Protein AF-F5LNA0-F1 (afdb_monomer)

Structure (mmCIF, N/CA/C/O backbone):
data_AF-F5LNA0-F1
#
_entry.id   AF-F5LNA0-F1
#
loop_
_atom_site.group_PDB
_atom_site.id
_atom_site.type_symbol
_atom_site.label_atom_id
_atom_site.label_alt_id
_atom_site.label_comp_id
_atom_site.label_asym_id
_atom_site.label_entity_id
_atom_site.label_seq_id
_atom_site.pdbx_PDB_ins_code
_atom_site.Cartn_x
_atom_site.Cartn_y
_atom_site.Cartn_z
_atom_site.occupancy
_atom_site.B_iso_or_equiv
_atom_site.auth_seq_id
_atom_site.auth_comp_id
_atom_site.auth_asym_id
_atom_site.auth_atom_id
_atom_site.pdbx_PDB_model_num
ATOM 1 N N . MET A 1 1 ? 8.447 -3.405 10.646 1.00 80.75 1 MET A N 1
ATOM 2 C CA . MET A 1 1 ? 7.220 -3.995 11.205 1.00 80.75 1 MET A CA 1
ATOM 3 C C . MET A 1 1 ? 6.079 -3.021 11.003 1.00 80.75 1 MET A C 1
ATOM 5 O O . MET A 1 1 ? 6.184 -1.848 11.355 1.00 80.75 1 MET A O 1
ATOM 9 N N . VAL A 1 2 ? 5.024 -3.524 10.380 1.00 90.44 2 VAL A N 1
ATOM 10 C CA . VAL A 1 2 ? 3.752 -2.833 10.214 1.00 90.44 2 VAL A CA 1
AT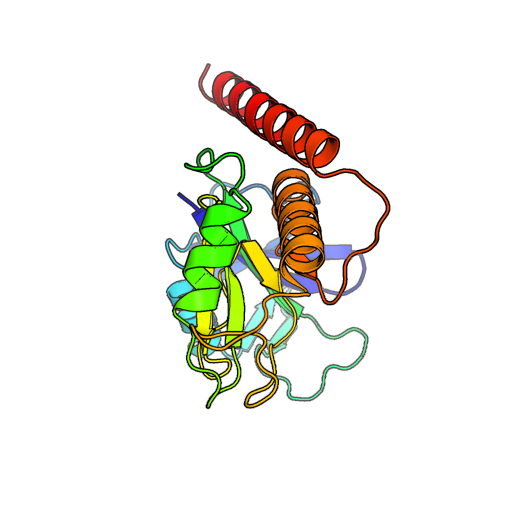OM 11 C C . VAL A 1 2 ? 2.711 -3.603 11.002 1.00 90.44 2 VAL A C 1
ATOM 13 O O . VAL A 1 2 ? 2.770 -4.829 11.086 1.00 90.44 2 VAL A O 1
ATOM 16 N N . VAL A 1 3 ? 1.799 -2.869 11.618 1.00 94.06 3 VAL A N 1
ATOM 17 C CA . VAL A 1 3 ? 0.628 -3.419 12.291 1.00 94.06 3 VAL A CA 1
ATOM 18 C C . VAL A 1 3 ? -0.619 -2.759 11.727 1.00 94.06 3 VAL A C 1
ATOM 20 O O . VAL A 1 3 ? -0.531 -1.730 11.064 1.00 94.06 3 VAL A O 1
ATOM 23 N N . PHE A 1 4 ? -1.782 -3.333 11.989 1.00 94.75 4 PHE A N 1
ATOM 24 C CA . PHE A 1 4 ? -3.029 -2.904 11.377 1.00 94.75 4 PHE A CA 1
ATOM 25 C C . PHE A 1 4 ? -4.087 -2.615 12.435 1.00 94.75 4 PHE A C 1
ATOM 27 O O . PHE A 1 4 ? -4.153 -3.297 13.456 1.00 94.75 4 PHE A O 1
ATOM 34 N N . THR A 1 5 ? -4.931 -1.623 12.180 1.00 95.06 5 THR A N 1
ATOM 35 C CA . THR A 1 5 ? -6.169 -1.363 12.923 1.00 95.06 5 THR A CA 1
ATOM 36 C C . THR A 1 5 ? -7.355 -1.469 11.975 1.00 95.06 5 THR A C 1
ATOM 38 O O . THR A 1 5 ? -7.191 -1.461 10.754 1.00 95.06 5 THR A O 1
ATOM 41 N N . ILE A 1 6 ? -8.560 -1.566 12.529 1.00 94.19 6 ILE A N 1
ATOM 42 C CA . ILE A 1 6 ? -9.801 -1.526 11.753 1.00 94.19 6 ILE A CA 1
ATOM 43 C C . ILE A 1 6 ? -10.528 -0.241 12.116 1.00 94.19 6 ILE A C 1
ATOM 45 O O . ILE A 1 6 ? -10.913 -0.039 13.270 1.00 94.19 6 ILE A O 1
ATOM 49 N N . ASP A 1 7 ? -10.710 0.608 11.116 1.00 92.00 7 ASP A N 1
ATOM 50 C CA . ASP A 1 7 ? -11.373 1.893 11.228 1.00 92.00 7 ASP A CA 1
ATOM 51 C C . ASP A 1 7 ? -12.727 1.834 10.498 1.00 92.00 7 ASP A C 1
ATOM 53 O O . ASP A 1 7 ? -12.868 1.192 9.458 1.00 92.00 7 ASP A O 1
ATOM 57 N N . ILE A 1 8 ? -13.727 2.538 11.023 1.00 89.69 8 ILE A N 1
ATOM 58 C CA . ILE A 1 8 ? -15.004 2.812 10.368 1.00 89.69 8 ILE A CA 1
ATOM 59 C C . ILE A 1 8 ? -15.099 4.313 10.161 1.00 89.69 8 ILE A C 1
ATOM 61 O O . ILE A 1 8 ? -15.144 5.092 11.118 1.00 89.69 8 ILE A O 1
ATOM 65 N N . ARG A 1 9 ? -15.166 4.730 8.899 1.00 81.44 9 ARG A N 1
ATOM 66 C CA . ARG A 1 9 ? -15.365 6.131 8.541 1.00 81.44 9 ARG A CA 1
ATOM 67 C C . ARG A 1 9 ? -16.842 6.386 8.273 1.00 81.44 9 ARG A C 1
ATOM 69 O O . ARG A 1 9 ? -17.368 5.932 7.258 1.00 81.44 9 ARG A O 1
ATOM 76 N N . LYS A 1 10 ? -17.499 7.144 9.157 1.00 72.06 10 LYS A N 1
ATOM 77 C CA . LYS A 1 10 ? -18.809 7.753 8.876 1.00 72.06 10 LYS A CA 1
ATOM 78 C C . LYS A 1 10 ? -18.565 9.068 8.124 1.00 72.06 10 LYS A C 1
ATOM 80 O O . LYS A 1 10 ? -17.639 9.818 8.442 1.00 72.06 10 LYS A O 1
ATOM 85 N N . VAL A 1 11 ? -19.333 9.325 7.070 1.00 61.88 11 VAL A N 1
ATOM 86 C CA . VAL A 1 11 ? -19.060 10.425 6.137 1.00 61.88 11 VAL A CA 1
ATOM 87 C C . VAL A 1 11 ? -19.067 11.799 6.848 1.00 61.88 11 VAL A C 1
ATOM 89 O O . VAL A 1 11 ? -20.010 12.156 7.544 1.00 61.88 11 VAL A O 1
ATOM 92 N N . TYR A 1 12 ? -17.972 12.546 6.642 1.00 54.72 12 TYR A N 1
ATOM 93 C CA . TYR A 1 12 ? -17.676 13.943 7.020 1.00 54.72 12 TYR A CA 1
ATOM 94 C C . TYR A 1 12 ? -17.300 14.341 8.450 1.00 54.72 12 TYR A C 1
ATOM 96 O O . TYR A 1 12 ? -16.975 15.518 8.612 1.00 54.72 12 TYR A O 1
ATOM 104 N N . VAL A 1 13 ? -17.246 13.466 9.463 1.00 59.81 13 VAL A N 1
ATOM 105 C CA . VAL A 1 13 ? -16.912 14.003 10.804 1.00 59.81 13 VAL A CA 1
ATOM 106 C C . VAL A 1 13 ? -16.107 13.090 11.730 1.00 59.81 13 VAL A C 1
ATOM 108 O O . VAL A 1 13 ? -15.190 13.592 12.374 1.00 59.81 13 VAL A O 1
ATOM 111 N N . HIS A 1 14 ? -16.352 11.774 11.753 1.00 79.19 14 HIS A N 1
ATOM 112 C CA . HIS A 1 14 ? -15.775 10.908 12.792 1.00 79.19 14 HIS A CA 1
ATOM 113 C C . HIS A 1 14 ? -15.261 9.575 12.233 1.00 79.19 14 HIS A C 1
ATOM 115 O O . HIS A 1 14 ? -15.984 8.836 11.553 1.00 79.19 14 HIS A O 1
ATOM 121 N N . THR A 1 15 ? -14.003 9.261 12.542 1.00 88.06 15 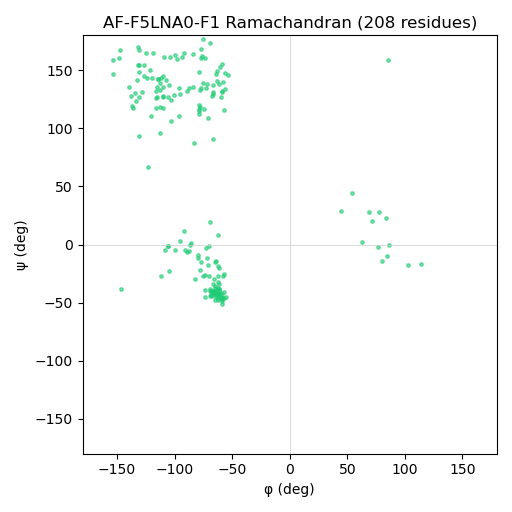THR A N 1
ATOM 122 C CA . THR A 1 15 ? -13.425 7.928 12.355 1.00 88.06 15 THR A CA 1
ATOM 123 C C . THR A 1 15 ? -13.555 7.188 13.674 1.00 88.06 15 THR A C 1
ATOM 125 O O . THR A 1 15 ? -13.163 7.717 14.708 1.00 88.06 15 THR A O 1
ATOM 128 N N . HIS A 1 16 ? -14.082 5.971 13.645 1.00 91.75 16 HIS A N 1
ATOM 129 C CA . HIS A 1 16 ? -14.125 5.106 14.816 1.00 91.75 16 HIS A CA 1
ATOM 130 C C . HIS A 1 16 ? -13.165 3.946 14.635 1.00 91.75 16 HIS A C 1
ATOM 132 O O . HIS A 1 16 ? -13.158 3.328 13.578 1.00 91.75 16 HIS A O 1
ATOM 138 N N . ARG A 1 17 ? -12.385 3.616 15.657 1.00 94.00 17 ARG A N 1
ATOM 139 C CA . ARG A 1 17 ? -11.428 2.514 15.619 1.00 94.00 17 ARG A CA 1
ATOM 140 C C . ARG A 1 17 ? -11.837 1.393 16.553 1.00 94.00 17 ARG A C 1
ATOM 142 O O . ARG A 1 17 ? -12.249 1.639 17.690 1.00 94.00 17 ARG A O 1
ATOM 149 N N . LEU A 1 18 ? -11.670 0.167 16.072 1.00 96.12 18 LEU A N 1
ATOM 150 C CA . LEU A 1 18 ? -11.867 -1.043 16.854 1.00 96.12 18 LEU A CA 1
ATOM 151 C C . LEU A 1 18 ? -10.943 -1.064 18.080 1.00 96.12 18 LEU A C 1
ATOM 153 O O . LEU A 1 18 ? -9.734 -0.858 17.974 1.00 96.12 18 LEU A O 1
ATOM 157 N N . GLN A 1 19 ? -11.519 -1.364 19.234 1.00 96.56 19 GLN A N 1
ATOM 158 C CA . GLN A 1 19 ? -10.847 -1.486 20.521 1.00 96.56 19 GLN A CA 1
ATOM 159 C C . GLN A 1 19 ? -10.672 -2.960 20.912 1.00 96.56 19 GLN A C 1
ATOM 161 O O . GLN A 1 19 ? -11.366 -3.846 20.410 1.00 96.56 19 GLN A O 1
ATOM 166 N N . LYS A 1 20 ? -9.762 -3.241 21.853 1.00 96.56 20 LYS A N 1
ATOM 167 C CA . LYS A 1 20 ? -9.464 -4.599 22.360 1.00 96.56 20 LYS A CA 1
ATOM 168 C C . LYS A 1 20 ? -10.685 -5.327 22.942 1.00 96.56 20 LYS A C 1
ATOM 170 O O . LYS A 1 20 ? -10.696 -6.553 22.968 1.00 96.56 20 LYS A O 1
ATOM 175 N N . ASP A 1 21 ? -11.686 -4.589 23.418 1.00 94.81 21 ASP A N 1
ATOM 176 C CA . ASP A 1 21 ? -12.941 -5.128 23.959 1.00 94.81 21 ASP A CA 1
ATOM 177 C C . ASP A 1 21 ? -14.011 -5.407 22.883 1.00 94.81 21 ASP A C 1
ATOM 179 O O . ASP A 1 21 ? -15.106 -5.861 23.209 1.00 94.81 21 ASP A O 1
ATOM 183 N N . GLY A 1 22 ? -13.699 -5.163 21.605 1.00 93.19 22 GLY A N 1
ATOM 184 C CA . GLY A 1 22 ? -14.611 -5.350 20.477 1.00 93.19 22 GLY A CA 1
ATOM 185 C C . GLY A 1 22 ? -15.522 -4.154 20.191 1.00 93.19 22 GLY A C 1
ATOM 186 O O . GLY A 1 22 ? -16.309 -4.214 19.247 1.00 93.19 22 GLY A O 1
ATOM 187 N N . THR A 1 23 ? -15.430 -3.072 20.970 1.00 93.62 23 THR A N 1
ATOM 188 C CA . THR A 1 23 ? -16.177 -1.830 20.721 1.00 93.62 23 THR A CA 1
ATOM 189 C C . THR A 1 23 ? -15.463 -0.930 19.715 1.00 93.62 23 THR A C 1
ATOM 191 O O . THR A 1 23 ? -14.279 -1.101 19.431 1.00 93.62 23 THR A O 1
ATOM 194 N N . PHE A 1 24 ? -16.181 0.050 19.171 1.00 93.31 24 PHE A N 1
ATOM 195 C CA . PHE A 1 24 ? -15.617 1.094 18.319 1.00 93.31 24 PHE A CA 1
ATOM 196 C C . PHE A 1 24 ? -15.643 2.424 19.062 1.00 93.31 24 PHE A C 1
ATOM 198 O O . PHE A 1 24 ? -16.691 2.828 19.564 1.00 93.31 24 PHE A O 1
ATOM 205 N N . LYS A 1 25 ? -14.498 3.108 19.123 1.00 92.25 25 LYS A N 1
ATOM 206 C CA . LYS A 1 25 ? -14.376 4.433 19.744 1.00 92.25 25 LYS A CA 1
ATOM 207 C C . LYS A 1 25 ? -13.912 5.456 18.734 1.00 92.25 25 LYS A C 1
ATOM 209 O O . LYS A 1 25 ? -13.089 5.144 17.877 1.00 92.25 25 LYS A O 1
ATOM 214 N N . GLU A 1 26 ? -14.434 6.668 18.848 1.00 90.88 26 GLU A N 1
ATOM 215 C CA . GLU A 1 26 ? -13.991 7.782 18.024 1.00 90.88 26 GLU A CA 1
ATOM 216 C C . GLU A 1 26 ? -12.490 8.038 18.232 1.00 90.88 26 GLU A C 1
ATOM 218 O O . GLU A 1 26 ? -12.008 8.124 19.364 1.00 90.88 26 GLU A O 1
ATOM 223 N N . VAL A 1 27 ? -11.756 8.165 17.129 1.00 88.56 27 VAL A N 1
ATOM 224 C CA . VAL A 1 27 ? -10.356 8.587 17.109 1.00 88.56 27 VAL A CA 1
ATOM 225 C C . VAL A 1 27 ? -10.248 9.962 16.463 1.00 88.56 27 VAL A C 1
ATOM 227 O O . VAL A 1 27 ? -10.963 10.296 15.516 1.00 88.56 27 VAL A O 1
ATOM 230 N N . ASN A 1 28 ? -9.343 10.779 16.996 1.00 75.06 28 ASN A N 1
ATOM 231 C CA . ASN A 1 28 ? -9.072 12.107 16.459 1.00 75.06 28 ASN A CA 1
ATOM 232 C C . ASN A 1 28 ? -8.368 12.019 15.083 1.00 75.06 28 ASN A C 1
ATOM 234 O O . ASN A 1 28 ? -7.985 10.948 14.618 1.00 75.06 28 ASN A O 1
ATOM 238 N N . GLN A 1 29 ? -8.189 13.162 14.412 1.00 66.38 29 GLN A N 1
ATOM 239 C CA . GLN A 1 29 ? -7.552 13.212 13.085 1.00 66.38 29 GLN A CA 1
ATOM 240 C C . GLN A 1 29 ? -6.098 12.715 13.078 1.00 66.38 29 GLN A C 1
ATOM 242 O O . GLN A 1 29 ? -5.587 12.357 12.018 1.00 66.38 29 GLN A O 1
ATOM 247 N N . ASN A 1 30 ? -5.427 12.691 14.234 1.00 66.25 30 ASN A N 1
ATOM 248 C CA . ASN A 1 30 ? -4.115 12.078 14.359 1.00 66.25 30 ASN A CA 1
ATOM 249 C C . ASN A 1 30 ? -4.310 10.573 14.556 1.00 66.25 30 ASN A C 1
ATOM 251 O O . ASN A 1 30 ? -4.409 10.075 15.672 1.00 66.25 30 ASN A O 1
ATOM 255 N N . LEU A 1 31 ? -4.395 9.854 13.439 1.00 75.56 31 LEU A N 1
ATOM 256 C CA . LEU A 1 31 ? -4.751 8.437 13.375 1.00 75.56 31 LEU A CA 1
ATOM 257 C C . LEU A 1 31 ? -3.678 7.496 13.952 1.00 75.56 31 LEU A C 1
ATOM 259 O O . LEU A 1 31 ? -3.713 6.309 13.640 1.00 75.56 31 LEU A O 1
ATOM 263 N N . SER A 1 32 ? -2.754 7.979 14.787 1.00 84.38 32 SER A N 1
ATOM 264 C CA . SER A 1 32 ? -1.779 7.145 15.489 1.00 84.38 32 SER A CA 1
ATOM 265 C C . SER A 1 32 ? -2.461 6.106 16.381 1.00 84.38 32 SER A C 1
ATOM 267 O O . SER A 1 32 ? -3.613 6.266 16.791 1.00 84.38 32 SER A O 1
ATOM 269 N N . ILE A 1 33 ? -1.755 5.010 16.660 1.00 89.81 33 ILE A N 1
ATOM 270 C CA . ILE A 1 33 ? -2.242 3.961 17.562 1.00 89.81 33 ILE A CA 1
ATOM 271 C C . ILE A 1 33 ? -2.330 4.521 18.984 1.00 89.81 33 ILE A C 1
ATOM 273 O O . ILE A 1 33 ? -1.371 5.116 19.479 1.00 89.81 33 ILE A O 1
ATOM 277 N N . GLN A 1 34 ? -3.467 4.300 19.637 1.00 89.62 34 GLN A N 1
ATOM 278 C CA . GLN A 1 34 ? -3.729 4.684 21.022 1.00 89.62 34 GLN A CA 1
ATOM 279 C C . GLN A 1 34 ? -3.781 3.456 21.938 1.00 89.62 34 GLN A C 1
ATOM 281 O O . GLN A 1 34 ? -3.983 2.322 21.490 1.00 89.62 34 GLN A O 1
ATOM 286 N N . ASP A 1 35 ? -3.625 3.671 23.247 1.00 89.12 35 ASP A N 1
ATOM 287 C CA . ASP A 1 35 ? -3.847 2.588 24.202 1.00 89.12 35 ASP A CA 1
ATOM 288 C C . ASP A 1 35 ? -5.330 2.187 24.225 1.00 89.12 35 ASP A C 1
ATOM 290 O O . ASP A 1 35 ? -6.224 3.024 24.335 1.00 89.12 35 ASP A O 1
ATOM 294 N N . GLY A 1 36 ? -5.581 0.885 24.100 1.00 91.94 36 GLY A N 1
ATOM 295 C CA . GLY A 1 36 ? -6.920 0.313 23.943 1.00 91.94 36 GLY A CA 1
ATOM 296 C C . GLY A 1 36 ? -7.273 -0.099 22.513 1.00 91.94 36 GLY A C 1
ATOM 297 O O . GLY A 1 36 ? -8.150 -0.952 22.359 1.00 91.94 36 GLY A O 1
ATOM 298 N N . ASP A 1 37 ? -6.546 0.385 21.500 1.00 95.25 37 ASP A N 1
ATOM 299 C CA . ASP A 1 37 ? -6.766 -0.006 20.105 1.00 95.25 37 ASP A CA 1
ATOM 300 C C . ASP A 1 37 ? -6.541 -1.512 19.906 1.00 95.25 37 ASP A C 1
ATOM 302 O O . ASP A 1 37 ? -5.586 -2.108 20.428 1.00 95.25 37 ASP A O 1
ATOM 306 N N . ALA A 1 38 ? -7.425 -2.140 19.130 1.00 97.00 38 ALA A N 1
ATOM 307 C CA . ALA A 1 38 ? -7.193 -3.480 18.616 1.00 97.00 38 ALA A CA 1
ATOM 308 C C . ALA A 1 38 ? -6.165 -3.403 17.485 1.00 97.00 38 ALA A C 1
ATOM 310 O O . ALA A 1 38 ? -6.405 -2.792 16.443 1.00 97.00 38 ALA A O 1
ATOM 311 N N . VAL A 1 39 ? -5.022 -4.048 17.709 1.00 96.69 39 VAL A N 1
ATOM 312 C CA . VAL A 1 39 ? -3.894 -4.056 16.780 1.00 96.69 39 VAL A CA 1
ATOM 313 C C . VAL A 1 39 ? -3.676 -5.472 16.263 1.00 96.69 39 VAL A C 1
ATOM 315 O O . VAL A 1 39 ? -3.516 -6.419 17.036 1.00 96.69 39 VAL A O 1
ATOM 318 N N . PHE A 1 40 ? -3.638 -5.608 14.945 1.00 96.44 40 PHE A N 1
ATOM 319 C CA . PHE A 1 40 ? -3.390 -6.854 14.238 1.00 96.44 40 PHE A CA 1
ATOM 320 C C . PHE A 1 40 ? -1.967 -6.846 13.689 1.00 96.44 40 PHE A C 1
ATOM 322 O O . PHE A 1 40 ? -1.495 -5.850 13.152 1.00 96.44 40 PHE A O 1
ATOM 329 N N . ARG A 1 41 ? -1.266 -7.971 13.816 1.00 93.25 41 ARG A N 1
ATOM 330 C CA . ARG A 1 41 ? 0.112 -8.117 13.312 1.00 93.25 41 ARG A CA 1
ATOM 331 C C . ARG A 1 41 ? 0.200 -8.376 11.805 1.00 93.25 41 ARG A C 1
ATOM 333 O O . ARG A 1 41 ? 1.300 -8.435 11.277 1.00 93.25 41 ARG A O 1
ATOM 340 N N . ASP A 1 42 ? -0.938 -8.620 11.164 1.00 90.56 42 ASP A N 1
ATOM 341 C CA . ASP A 1 42 ? -1.040 -9.064 9.780 1.00 90.56 42 ASP A CA 1
ATOM 342 C C . ASP A 1 42 ? -2.384 -8.616 9.186 1.00 90.56 42 ASP A C 1
ATOM 344 O O . ASP A 1 42 ? -3.384 -8.544 9.914 1.00 90.56 42 ASP A O 1
ATOM 348 N N . TYR A 1 43 ? -2.394 -8.305 7.889 1.00 92.06 43 TYR A N 1
ATOM 349 C CA . TYR A 1 43 ? -3.581 -7.841 7.177 1.00 92.06 43 TYR A CA 1
ATOM 350 C C . TYR A 1 43 ? -4.691 -8.899 7.166 1.00 92.06 43 TYR A C 1
ATOM 352 O O . TYR A 1 43 ? -5.847 -8.581 7.451 1.00 92.06 43 TYR A O 1
ATOM 360 N N . ASP A 1 44 ? -4.352 -10.166 6.921 1.00 92.00 44 ASP A N 1
ATOM 361 C CA . ASP A 1 44 ? -5.316 -11.263 6.827 1.00 92.00 44 ASP A CA 1
ATOM 362 C C . ASP A 1 44 ? -6.002 -11.517 8.172 1.00 92.00 44 ASP A C 1
ATOM 364 O O . ASP A 1 44 ? -7.170 -11.898 8.212 1.00 92.00 44 ASP A O 1
ATOM 368 N N . LEU A 1 45 ? -5.324 -11.252 9.295 1.00 95.00 45 LEU A N 1
ATOM 369 C CA . LEU A 1 45 ? -5.943 -11.335 10.623 1.00 95.00 45 LEU A CA 1
ATOM 370 C C . LEU A 1 45 ? -6.986 -10.233 10.843 1.00 95.00 45 LEU A C 1
ATOM 372 O O . LEU A 1 45 ? -8.045 -10.501 11.416 1.00 95.00 45 LEU A O 1
ATOM 376 N N . ALA A 1 46 ? -6.705 -9.010 10.387 1.00 94.62 46 ALA A N 1
ATOM 377 C CA . ALA A 1 46 ? -7.681 -7.924 10.425 1.00 94.62 46 ALA A CA 1
ATOM 378 C C . ALA A 1 46 ? -8.865 -8.231 9.491 1.00 94.62 46 ALA A C 1
ATOM 380 O O . ALA A 1 46 ? -10.025 -8.090 9.880 1.00 94.62 46 ALA A O 1
ATOM 381 N N . GLU A 1 47 ? -8.595 -8.745 8.289 1.00 92.00 47 GLU A N 1
ATOM 382 C CA . GLU A 1 47 ? -9.635 -9.138 7.338 1.00 92.00 47 GLU A CA 1
ATOM 383 C C . GLU A 1 47 ? -10.493 -10.297 7.861 1.00 92.00 47 GLU A C 1
ATOM 385 O O . GLU A 1 47 ? -11.720 -10.278 7.741 1.00 92.00 47 GLU A O 1
ATOM 390 N N . GLN A 1 48 ? -9.877 -11.287 8.503 1.00 93.38 48 GLN A N 1
ATOM 391 C CA . GLN A 1 48 ? -10.590 -12.386 9.140 1.00 93.38 48 GLN A CA 1
ATOM 392 C C . GLN A 1 48 ? -11.490 -11.886 10.273 1.00 93.38 48 GLN A C 1
ATOM 394 O O . GLN A 1 48 ? -12.622 -12.356 10.401 1.00 93.38 48 GLN A O 1
ATOM 399 N N . TRP A 1 49 ? -11.029 -10.920 11.076 1.00 94.81 49 TRP A N 1
ATOM 400 C CA . TRP A 1 49 ? -11.877 -10.294 12.089 1.00 94.81 49 TRP A CA 1
ATOM 401 C C . TRP A 1 49 ? -13.105 -9.648 11.444 1.00 94.81 49 TRP A C 1
ATOM 403 O O . TRP A 1 49 ? -14.221 -9.898 11.893 1.00 94.81 49 TRP A O 1
ATOM 413 N N . MET A 1 50 ? -12.921 -8.892 10.360 1.00 90.56 50 MET A N 1
ATOM 414 C CA . MET A 1 50 ? -14.022 -8.261 9.626 1.00 90.56 50 MET A CA 1
ATOM 415 C C . MET A 1 50 ? -15.031 -9.295 9.095 1.00 90.56 50 MET A C 1
ATOM 417 O O . MET A 1 50 ? -16.235 -9.138 9.288 1.00 90.56 50 MET A O 1
ATOM 421 N N . LYS A 1 51 ? -14.557 -10.389 8.484 1.00 89.62 51 LYS A N 1
ATOM 422 C CA . LYS A 1 51 ? -15.406 -11.484 7.970 1.00 89.62 51 LYS A CA 1
ATOM 423 C C . LYS A 1 51 ? -16.192 -12.192 9.078 1.00 89.62 51 LYS A C 1
ATOM 425 O O . LYS A 1 51 ? -17.353 -12.543 8.896 1.00 89.62 51 LYS A O 1
ATOM 430 N N . ASN A 1 52 ? -15.577 -12.372 10.245 1.00 92.81 52 ASN A N 1
ATOM 431 C CA . ASN A 1 52 ? -16.221 -13.000 11.400 1.00 92.81 52 ASN A CA 1
ATOM 432 C C . ASN A 1 52 ? -17.196 -12.064 12.135 1.00 92.81 52 ASN A C 1
ATOM 434 O O . ASN A 1 52 ? -18.005 -12.537 12.932 1.00 92.81 52 ASN A O 1
ATOM 438 N N . ASN A 1 53 ? -17.135 -10.757 11.868 1.00 91.88 53 ASN A N 1
ATOM 439 C CA . ASN A 1 53 ? -17.990 -9.735 12.468 1.00 91.88 53 ASN A CA 1
ATOM 440 C C . ASN A 1 53 ? -18.734 -8.956 11.368 1.00 91.88 53 ASN A C 1
ATOM 442 O O . ASN A 1 53 ? -18.508 -7.758 11.191 1.00 91.88 53 ASN A O 1
ATOM 446 N N . PRO A 1 54 ? -19.652 -9.610 10.626 1.00 88.06 54 PRO A N 1
ATOM 447 C CA . PRO A 1 54 ? -20.358 -8.984 9.503 1.00 88.06 54 PRO A CA 1
ATOM 448 C C . PRO A 1 54 ? -21.266 -7.822 9.935 1.00 88.06 54 PRO A C 1
ATOM 450 O O . PRO A 1 54 ? -21.708 -7.027 9.105 1.00 88.06 54 PRO A O 1
ATOM 453 N N . VAL A 1 55 ? -21.554 -7.729 11.237 1.00 89.25 55 VAL A N 1
ATOM 454 C CA . VAL A 1 55 ? -22.353 -6.682 11.865 1.00 89.25 55 VAL A CA 1
ATOM 455 C C . VAL A 1 55 ? -21.647 -6.204 13.127 1.00 89.25 55 VAL A C 1
ATOM 457 O O . VAL A 1 55 ? -21.314 -7.013 13.991 1.00 89.25 55 VAL A O 1
ATOM 460 N N . VAL A 1 56 ? -21.509 -4.889 13.269 1.00 90.62 56 VAL A N 1
ATOM 461 C CA . VAL A 1 56 ? -20.980 -4.229 14.471 1.00 90.62 56 VAL A CA 1
ATOM 462 C C . VAL A 1 56 ? -21.910 -3.096 14.904 1.00 90.62 56 VAL A C 1
ATOM 464 O O . VAL A 1 56 ? -22.801 -2.696 14.151 1.00 90.62 56 VAL A O 1
ATOM 467 N N . TYR A 1 57 ? -21.710 -2.577 16.114 1.00 89.25 57 TYR A N 1
ATOM 468 C CA . TYR A 1 57 ? -22.439 -1.416 16.624 1.00 89.25 57 TYR A CA 1
ATOM 469 C C . TYR A 1 57 ? -21.469 -0.262 16.870 1.00 89.25 57 TYR A C 1
ATOM 471 O O . TYR A 1 57 ? -20.421 -0.458 17.486 1.00 89.25 57 TYR A O 1
ATOM 479 N N . VAL A 1 58 ? -21.820 0.929 16.388 1.00 88.44 58 VAL A N 1
ATOM 480 C CA . VAL A 1 58 ? -21.053 2.170 16.575 1.00 88.44 58 VAL A CA 1
ATOM 481 C C . VAL A 1 58 ? -22.033 3.278 16.931 1.00 88.44 58 VAL A C 1
ATOM 483 O O . VAL A 1 58 ? -22.895 3.599 16.115 1.00 88.44 58 VAL A O 1
ATOM 486 N N . ASP A 1 59 ? -21.907 3.857 18.124 1.00 86.06 59 ASP A N 1
ATOM 487 C CA . ASP A 1 59 ? -22.850 4.852 18.669 1.00 86.06 59 ASP A CA 1
ATOM 488 C C . ASP A 1 59 ? -24.304 4.351 18.673 1.00 86.06 59 ASP A C 1
ATOM 490 O O . ASP A 1 59 ? -25.216 5.037 18.222 1.00 86.06 59 ASP A O 1
ATOM 494 N N . ASP A 1 60 ? -24.505 3.101 19.102 1.00 85.56 60 ASP A N 1
ATOM 495 C CA . ASP A 1 60 ? -25.794 2.389 19.071 1.00 85.56 60 ASP A CA 1
ATOM 496 C C . ASP A 1 60 ? -26.384 2.156 17.662 1.00 85.56 60 ASP A C 1
ATOM 498 O O . ASP A 1 60 ? -27.440 1.533 17.514 1.00 85.56 60 ASP A O 1
ATOM 502 N N . GLU A 1 61 ? -25.685 2.562 16.598 1.00 86.50 61 GLU A N 1
ATOM 503 C CA . GLU A 1 61 ? -26.071 2.289 15.217 1.00 86.50 61 GLU A CA 1
ATOM 504 C C . GLU A 1 61 ? -25.489 0.961 14.737 1.00 86.50 61 GLU A C 1
ATOM 506 O O . GLU A 1 61 ? -24.294 0.685 14.862 1.00 86.50 61 GLU A O 1
ATOM 511 N N . LYS A 1 62 ? -26.342 0.137 14.129 1.00 88.44 62 LYS A N 1
ATOM 512 C CA . LYS A 1 62 ? -25.953 -1.141 13.533 1.00 88.44 62 LYS A CA 1
ATOM 513 C C . LYS A 1 62 ? -25.307 -0.911 12.164 1.00 88.44 62 LYS A C 1
ATOM 515 O O . LYS A 1 62 ? -25.969 -0.417 11.251 1.00 88.44 62 LYS A O 1
ATOM 520 N N . ILE A 1 63 ? -24.055 -1.329 11.999 1.00 87.00 63 ILE A N 1
ATOM 521 C CA . ILE A 1 63 ? -23.282 -1.191 10.758 1.00 87.00 63 ILE A CA 1
ATOM 522 C C . ILE A 1 63 ? -22.975 -2.575 10.182 1.00 87.00 63 ILE A C 1
ATOM 524 O O . ILE A 1 63 ? -22.574 -3.482 10.909 1.00 87.00 63 ILE A O 1
ATOM 528 N N . TYR A 1 64 ? -23.155 -2.722 8.869 1.00 85.00 64 TYR A N 1
ATOM 529 C CA . TYR A 1 64 ? -22.851 -3.943 8.124 1.00 85.00 64 TYR A CA 1
ATOM 530 C C . TYR A 1 64 ? -21.512 -3.793 7.402 1.00 85.00 64 TYR A C 1
ATOM 532 O O . TYR A 1 64 ? -21.306 -2.817 6.684 1.00 85.00 64 TYR A O 1
ATOM 540 N N . ASN A 1 65 ? -20.620 -4.762 7.587 1.00 76.62 65 ASN A N 1
ATOM 541 C CA . ASN A 1 65 ? -19.328 -4.822 6.901 1.00 76.62 65 ASN A CA 1
ATOM 542 C C . ASN A 1 65 ? -19.474 -5.219 5.420 1.00 76.62 65 ASN A C 1
ATOM 544 O O . ASN A 1 65 ? -18.696 -4.807 4.566 1.00 76.62 65 ASN A O 1
ATOM 548 N N . GLU A 1 66 ? -20.538 -5.948 5.096 1.00 65.94 66 GLU A N 1
ATOM 549 C CA . GLU A 1 66 ? -20.860 -6.375 3.741 1.00 65.94 66 GLU A CA 1
ATOM 550 C C . GLU A 1 66 ? -22.140 -5.666 3.301 1.00 65.94 66 GLU A C 1
ATOM 552 O O . GLU A 1 66 ? -23.249 -6.093 3.616 1.00 65.94 66 GLU A O 1
ATOM 557 N N . SER A 1 67 ? -22.014 -4.548 2.591 1.00 52.12 67 SER A N 1
ATOM 558 C CA . SER A 1 67 ? -23.131 -4.079 1.775 1.00 52.12 67 SER A CA 1
ATOM 559 C C . SER A 1 67 ? -22.674 -4.002 0.328 1.00 52.12 67 SER A C 1
ATOM 561 O O . SER A 1 67 ? -21.874 -3.151 -0.045 1.00 52.12 67 SER A O 1
ATOM 563 N N . GLU A 1 68 ? -23.218 -4.901 -0.493 1.00 44.56 68 GLU A N 1
ATOM 564 C CA . GLU A 1 68 ? -23.085 -4.942 -1.958 1.00 44.56 68 GLU A CA 1
ATOM 565 C C . GLU A 1 68 ? -23.679 -3.694 -2.652 1.00 44.56 68 GLU A C 1
ATOM 567 O O . GLU A 1 68 ? -23.762 -3.619 -3.875 1.00 44.56 68 GLU A O 1
ATOM 572 N N . SER A 1 69 ? -24.077 -2.677 -1.884 1.00 47.09 69 SER A N 1
ATOM 573 C CA . SER A 1 69 ? -24.511 -1.377 -2.371 1.00 47.09 69 SER A CA 1
ATOM 574 C C . SER A 1 69 ? -23.782 -0.271 -1.607 1.00 47.09 69 SER A C 1
ATOM 576 O O . SER A 1 69 ? -24.233 0.182 -0.551 1.00 47.09 69 SER A O 1
ATOM 578 N N . TYR A 1 70 ? -22.666 0.202 -2.160 1.00 53.56 70 TYR A N 1
ATOM 579 C CA . TYR A 1 70 ? -22.052 1.455 -1.730 1.00 53.56 70 TYR A CA 1
ATOM 580 C C . TYR A 1 70 ? -22.988 2.607 -2.102 1.00 53.56 70 TYR A C 1
ATOM 582 O O . TYR A 1 70 ? -22.937 3.145 -3.208 1.00 53.56 70 TYR A O 1
ATOM 590 N N . SER A 1 71 ? -23.889 2.975 -1.193 1.00 56.69 71 SER A N 1
ATOM 591 C CA . SER A 1 71 ? -24.569 4.259 -1.299 1.00 56.69 71 SER A CA 1
ATOM 592 C C . SER A 1 71 ? -23.594 5.358 -0.882 1.00 56.69 71 SER A C 1
ATOM 594 O O . SER A 1 71 ? -22.823 5.195 0.068 1.00 56.69 71 SER A O 1
ATOM 596 N N . TYR A 1 72 ? -23.594 6.476 -1.604 1.00 55.19 72 TYR A N 1
ATOM 597 C CA . TYR A 1 72 ? -22.829 7.653 -1.204 1.00 55.19 72 TYR A CA 1
ATOM 598 C C . TYR A 1 72 ? -23.272 8.079 0.204 1.00 55.19 72 TYR A C 1
ATOM 600 O O . TYR A 1 72 ? -24.432 8.441 0.389 1.00 55.19 72 TYR A O 1
ATOM 608 N N . GLY A 1 73 ? -22.378 8.006 1.196 1.00 63.03 73 GLY A N 1
ATOM 609 C CA . GLY A 1 73 ? -22.723 8.258 2.603 1.00 63.03 73 GLY A CA 1
ATOM 610 C C . GLY A 1 73 ? -22.612 7.044 3.530 1.00 63.03 73 GLY A C 1
ATOM 611 O O . GLY A 1 73 ? -22.550 7.235 4.743 1.00 63.03 73 GLY A O 1
ATOM 612 N N . SER A 1 74 ? -22.562 5.817 2.995 1.00 70.94 74 SER A N 1
ATOM 613 C CA . SER A 1 74 ? -22.462 4.602 3.814 1.00 70.94 74 SER A CA 1
ATOM 614 C C . SER A 1 74 ? -21.150 4.558 4.615 1.00 70.94 74 SER A C 1
ATOM 616 O O . SER A 1 74 ? -20.102 4.923 4.072 1.00 70.94 74 SER A O 1
ATOM 618 N N . PRO A 1 75 ? -21.171 4.085 5.878 1.00 76.44 75 PRO A N 1
ATOM 619 C CA . PRO A 1 75 ? -19.951 3.836 6.634 1.00 76.44 75 PRO A CA 1
ATOM 620 C C . PRO A 1 75 ? -19.028 2.873 5.884 1.00 76.44 75 PRO A C 1
ATOM 622 O O . PRO A 1 75 ? -19.478 1.840 5.390 1.00 76.44 75 PRO A O 1
ATOM 625 N N . ALA A 1 76 ? -17.742 3.210 5.808 1.00 80.31 76 ALA A N 1
ATOM 626 C CA . ALA A 1 76 ? -16.737 2.376 5.159 1.00 80.31 76 ALA A CA 1
ATOM 627 C C . ALA A 1 76 ? -15.798 1.773 6.203 1.00 80.31 76 ALA A C 1
ATOM 629 O O . ALA A 1 76 ? -15.212 2.511 6.998 1.00 80.31 76 ALA A O 1
ATOM 630 N N . PHE A 1 77 ? -15.647 0.447 6.174 1.00 87.38 77 PHE A N 1
ATOM 631 C CA . PHE A 1 77 ? -14.587 -0.240 6.903 1.00 87.38 77 PHE A CA 1
ATOM 632 C C . PHE A 1 77 ? -13.271 -0.068 6.153 1.00 87.38 77 PHE A C 1
ATOM 634 O O . PHE A 1 77 ? -13.199 -0.240 4.934 1.00 87.38 77 PHE A O 1
ATOM 641 N N . THR A 1 78 ? -12.219 0.251 6.890 1.00 87.56 78 THR A N 1
ATOM 642 C CA . THR A 1 78 ? -10.862 0.368 6.375 1.00 87.56 78 THR A CA 1
ATOM 643 C C . THR A 1 78 ? -9.931 -0.376 7.314 1.00 87.56 78 THR A C 1
ATOM 645 O O . THR A 1 78 ? -9.862 -0.066 8.501 1.00 87.56 78 THR A O 1
ATOM 648 N N . ILE A 1 79 ? -9.189 -1.342 6.778 1.00 91.25 79 ILE A N 1
ATOM 649 C CA . ILE A 1 79 ? -8.007 -1.861 7.463 1.00 91.25 79 ILE A CA 1
ATOM 650 C C . ILE A 1 79 ? -6.906 -0.837 7.227 1.00 91.25 79 ILE A C 1
ATOM 652 O O . ILE A 1 79 ? -6.545 -0.574 6.083 1.00 91.25 79 ILE A O 1
ATOM 656 N N . ARG A 1 80 ? -6.424 -0.222 8.302 1.00 90.31 80 ARG A N 1
ATOM 657 C CA . ARG A 1 80 ? -5.396 0.812 8.258 1.00 90.31 80 ARG A CA 1
ATOM 658 C C . ARG A 1 80 ? -4.083 0.245 8.750 1.00 90.31 80 ARG A C 1
ATOM 660 O O . ARG A 1 80 ? -4.011 -0.270 9.861 1.00 90.31 80 ARG A O 1
ATOM 667 N N . GLN A 1 81 ? -3.043 0.399 7.954 1.00 92.12 81 GLN A N 1
ATOM 668 C CA . GLN A 1 81 ? -1.675 0.095 8.329 1.00 92.12 81 GLN A CA 1
ATOM 669 C C . GLN A 1 81 ? -1.056 1.197 9.193 1.00 92.12 81 GLN A C 1
ATOM 671 O O . GLN A 1 81 ? -1.325 2.387 9.030 1.00 92.12 81 GLN A O 1
ATOM 676 N N . HIS A 1 82 ? -0.158 0.783 10.076 1.00 90.19 82 HIS A N 1
ATOM 677 C CA . HIS A 1 82 ? 0.632 1.638 10.945 1.00 90.19 82 HIS A CA 1
ATOM 678 C C . HIS A 1 82 ? 2.059 1.134 10.953 1.00 90.19 82 HIS A C 1
ATOM 680 O O . HIS A 1 82 ? 2.352 0.005 11.360 1.00 90.19 82 HIS A O 1
ATOM 686 N N . ARG A 1 83 ? 2.968 1.992 10.513 1.00 87.94 83 ARG A N 1
ATOM 687 C CA . ARG A 1 83 ? 4.391 1.700 10.531 1.00 87.94 83 ARG A CA 1
ATOM 688 C C . ARG A 1 83 ? 4.933 1.880 11.948 1.00 87.94 83 ARG A C 1
ATOM 690 O O . ARG A 1 83 ? 4.905 2.984 12.478 1.00 87.94 83 ARG A O 1
ATOM 697 N N . THR A 1 84 ? 5.463 0.810 12.541 1.00 85.12 84 THR A N 1
ATOM 698 C CA . THR A 1 84 ? 6.103 0.850 13.872 1.00 85.12 84 THR A CA 1
ATOM 699 C C . THR A 1 84 ? 7.627 0.754 13.795 1.00 85.12 84 THR A C 1
ATOM 701 O O . THR A 1 84 ? 8.300 0.777 14.818 1.00 85.12 84 THR A O 1
ATOM 704 N N . SER A 1 85 ? 8.192 0.619 12.593 1.00 87.50 85 SER A N 1
ATOM 705 C CA . SER A 1 85 ? 9.633 0.715 12.350 1.00 87.50 85 SER A CA 1
ATOM 706 C C . SER A 1 85 ? 9.919 1.291 10.969 1.00 87.50 85 SER A C 1
ATOM 708 O O . SER A 1 85 ? 9.085 1.209 10.069 1.00 87.50 85 SER A O 1
ATOM 710 N N . LEU A 1 86 ? 11.135 1.792 10.765 1.00 91.00 86 LEU A N 1
ATOM 711 C CA . LEU A 1 86 ? 11.600 2.201 9.438 1.00 91.00 86 LEU A CA 1
ATOM 712 C C . LEU A 1 86 ? 11.502 1.034 8.432 1.00 91.00 86 LEU A C 1
ATOM 714 O O . LEU A 1 86 ? 11.650 -0.120 8.857 1.00 91.00 86 LEU A O 1
ATOM 718 N N . PRO A 1 87 ? 11.241 1.317 7.140 1.00 93.44 87 PRO A N 1
ATOM 719 C CA . PRO A 1 87 ? 11.367 0.307 6.093 1.00 93.44 87 PRO A CA 1
ATOM 720 C C . PRO A 1 87 ? 12.824 -0.160 5.997 1.00 93.44 87 PRO A C 1
ATOM 722 O O . PRO A 1 87 ? 13.747 0.613 6.273 1.00 93.44 87 PRO A O 1
ATOM 725 N N . GLN A 1 88 ? 13.033 -1.419 5.612 1.00 93.56 88 GLN A N 1
ATOM 726 C CA . GLN A 1 88 ? 14.384 -1.949 5.406 1.00 93.56 88 GLN A CA 1
ATOM 727 C C . GLN A 1 88 ? 15.061 -1.287 4.201 1.00 93.56 88 GLN A C 1
ATOM 729 O O . GLN A 1 88 ? 16.220 -0.883 4.295 1.00 93.56 88 GLN A O 1
ATOM 734 N N . ASN A 1 89 ? 14.307 -1.101 3.116 1.00 94.88 89 ASN A N 1
ATOM 735 C CA . ASN A 1 89 ? 14.745 -0.392 1.925 1.00 94.88 89 ASN A CA 1
ATOM 736 C C . ASN A 1 89 ? 14.134 1.012 1.905 1.00 94.88 89 ASN A C 1
ATOM 738 O O . ASN A 1 89 ? 12.917 1.183 1.955 1.00 94.88 89 ASN A O 1
ATOM 742 N N . ILE A 1 90 ? 14.983 2.040 1.813 1.00 96.31 90 ILE A N 1
ATOM 743 C CA . ILE A 1 90 ? 14.522 3.435 1.689 1.00 96.31 90 ILE A CA 1
ATOM 744 C C . ILE A 1 90 ? 13.796 3.629 0.355 1.00 96.31 90 ILE A C 1
ATOM 746 O O . ILE A 1 90 ? 12.755 4.277 0.300 1.00 96.31 90 ILE A O 1
ATOM 750 N N . PHE A 1 91 ? 14.335 3.040 -0.707 1.00 96.88 91 PHE A N 1
ATOM 751 C CA . PHE A 1 91 ? 13.731 2.933 -2.026 1.00 96.88 91 PHE A CA 1
ATOM 752 C C . PHE A 1 91 ? 14.302 1.698 -2.729 1.00 96.88 91 PHE A C 1
ATOM 754 O O . PHE A 1 91 ? 15.391 1.233 -2.392 1.00 96.88 91 PHE A O 1
ATOM 761 N N . PHE A 1 92 ? 13.576 1.201 -3.723 1.00 98.06 92 PHE A N 1
ATOM 762 C CA . PHE A 1 92 ? 14.031 0.157 -4.635 1.00 98.06 92 PHE A CA 1
ATOM 763 C C . PHE A 1 92 ? 14.656 0.764 -5.899 1.00 98.06 92 PHE A C 1
ATOM 765 O O . PHE A 1 92 ? 14.465 1.933 -6.259 1.00 98.06 92 PHE A O 1
ATOM 772 N N . THR A 1 93 ? 15.424 -0.056 -6.593 1.00 98.19 93 THR A N 1
ATOM 773 C CA . THR A 1 93 ? 16.160 0.269 -7.807 1.00 98.19 93 THR A CA 1
ATOM 774 C C . THR A 1 93 ? 15.395 -0.168 -9.051 1.00 98.19 93 THR A C 1
ATOM 776 O O . THR A 1 93 ? 14.534 -1.050 -9.022 1.00 98.19 93 THR A O 1
ATOM 779 N N . LYS A 1 94 ? 15.748 0.427 -10.192 1.00 97.94 94 LYS A N 1
ATOM 780 C CA . LYS A 1 94 ? 15.208 0.003 -11.488 1.00 97.94 94 LYS A CA 1
ATOM 781 C C . LYS A 1 94 ? 15.565 -1.449 -11.821 1.00 97.94 94 LYS A C 1
ATOM 783 O O . LYS A 1 94 ? 14.769 -2.139 -12.447 1.00 97.94 94 LYS A O 1
ATOM 788 N N . GLU A 1 95 ? 16.747 -1.900 -11.405 1.00 97.69 95 GLU A N 1
ATOM 789 C CA . GLU A 1 95 ? 17.210 -3.274 -11.613 1.00 97.69 95 GLU A CA 1
ATOM 790 C C . GLU A 1 95 ? 16.358 -4.280 -10.828 1.00 97.69 95 GLU A C 1
ATOM 792 O O . GLU A 1 95 ? 15.980 -5.308 -11.378 1.00 97.69 95 GLU A O 1
ATOM 797 N N . GLU A 1 96 ? 15.962 -3.966 -9.592 1.00 98.19 96 GLU A N 1
ATOM 798 C CA . GLU A 1 96 ? 15.039 -4.814 -8.823 1.00 98.19 96 GLU A CA 1
ATOM 799 C C . GLU A 1 96 ? 13.671 -4.938 -9.506 1.00 98.19 96 GLU A C 1
ATOM 801 O O . GLU A 1 96 ? 13.151 -6.046 -9.630 1.00 98.19 96 GLU A O 1
ATOM 806 N N . VAL A 1 97 ? 13.119 -3.832 -10.023 1.00 97.94 97 VAL A N 1
ATOM 807 C CA . VAL A 1 97 ? 11.864 -3.863 -10.799 1.00 97.94 97 VAL A CA 1
ATOM 808 C C . VAL A 1 97 ? 12.027 -4.696 -12.073 1.00 97.94 97 VAL A C 1
ATOM 810 O O . VAL A 1 97 ? 11.166 -5.516 -12.382 1.00 97.94 97 VAL A O 1
ATOM 813 N N . MET A 1 98 ? 13.134 -4.517 -12.798 1.00 97.19 98 MET A N 1
ATOM 814 C CA . MET A 1 98 ? 13.448 -5.284 -14.005 1.00 97.19 98 MET A CA 1
ATOM 815 C C . MET A 1 98 ? 13.515 -6.784 -13.712 1.00 97.19 98 MET A C 1
ATOM 817 O O . MET A 1 98 ? 12.807 -7.554 -14.352 1.00 97.19 98 MET A O 1
ATOM 821 N N . ASN A 1 99 ? 14.289 -7.186 -12.702 1.00 96.75 99 ASN A N 1
ATOM 822 C CA . ASN A 1 99 ? 14.450 -8.585 -12.311 1.00 96.75 99 ASN A CA 1
ATOM 823 C C . ASN A 1 99 ? 13.103 -9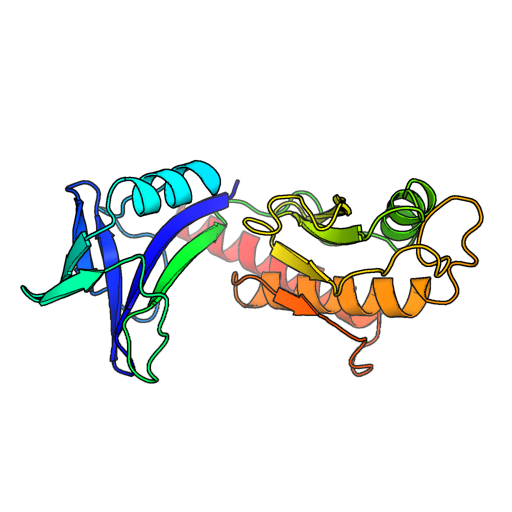.230 -11.966 1.00 96.75 99 ASN A C 1
ATOM 825 O O . ASN A 1 99 ? 12.835 -10.370 -12.335 1.00 96.75 99 ASN A O 1
ATOM 829 N N . VAL A 1 100 ? 12.234 -8.504 -11.266 1.00 97.31 100 VAL A N 1
ATOM 830 C CA . VAL A 1 100 ? 10.900 -8.989 -10.904 1.00 97.31 100 VAL A CA 1
ATOM 831 C C . VAL A 1 100 ? 9.999 -9.140 -12.140 1.00 97.31 100 VAL A C 1
ATOM 833 O O . VAL A 1 100 ? 9.302 -10.145 -12.263 1.00 97.31 100 VAL A O 1
ATOM 836 N N . LEU A 1 101 ? 10.055 -8.202 -13.091 1.00 96.94 101 LEU A N 1
ATOM 837 C CA . LEU A 1 101 ? 9.295 -8.266 -14.345 1.00 96.94 101 LEU A CA 1
ATOM 838 C C . LEU A 1 101 ? 9.769 -9.390 -15.276 1.00 96.94 101 LEU A C 1
ATOM 840 O O . LEU A 1 101 ? 8.939 -10.100 -15.840 1.00 96.94 101 LEU A O 1
ATOM 844 N N . GLU A 1 102 ? 11.081 -9.582 -15.431 1.00 95.94 102 GLU A N 1
ATOM 845 C CA . GLU A 1 102 ? 11.665 -10.618 -16.300 1.00 95.94 102 GLU A CA 1
ATOM 846 C C . GLU A 1 102 ? 11.300 -12.041 -15.857 1.00 95.94 102 GLU A C 1
ATOM 848 O O . GLU A 1 102 ? 11.233 -12.950 -16.686 1.00 95.94 102 GLU A O 1
ATOM 853 N N . ASN A 1 103 ? 11.027 -12.226 -14.565 1.00 94.56 103 ASN A N 1
ATOM 854 C CA . ASN A 1 103 ? 10.606 -13.503 -13.990 1.00 94.56 103 ASN A CA 1
ATOM 855 C C . ASN A 1 103 ? 9.086 -13.744 -14.055 1.00 94.56 103 ASN A C 1
ATOM 857 O O . ASN A 1 103 ? 8.623 -14.784 -13.588 1.00 94.56 103 ASN A O 1
ATOM 861 N N . GLY A 1 104 ? 8.306 -12.810 -14.607 1.00 94.19 104 GLY A N 1
ATOM 862 C CA . GLY A 1 104 ? 6.859 -12.961 -14.745 1.00 94.19 104 GLY A CA 1
ATOM 863 C C . GLY A 1 104 ? 6.429 -13.938 -15.843 1.00 94.19 104 GLY A C 1
ATOM 864 O O . GLY A 1 104 ? 7.176 -14.232 -16.776 1.00 94.19 104 GLY A O 1
ATOM 865 N N . ASP A 1 105 ? 5.190 -14.414 -15.738 1.00 94.00 105 ASP A N 1
ATOM 866 C CA . ASP A 1 105 ? 4.543 -15.279 -16.729 1.00 94.00 105 ASP A CA 1
ATOM 867 C C . ASP A 1 105 ? 3.536 -14.474 -17.571 1.00 94.00 105 ASP A C 1
ATOM 869 O O . ASP A 1 105 ? 2.459 -14.113 -17.101 1.00 94.00 105 ASP A O 1
ATOM 873 N N . ASP A 1 106 ? 3.865 -14.169 -18.827 1.00 94.62 106 ASP A N 1
ATOM 874 C CA . ASP A 1 106 ? 2.986 -13.354 -19.683 1.00 94.62 106 ASP A CA 1
ATOM 875 C C . ASP A 1 106 ? 1.697 -14.095 -20.103 1.00 94.62 106 ASP A C 1
ATOM 877 O O . ASP A 1 106 ? 0.852 -13.506 -20.767 1.00 94.62 106 ASP A O 1
ATOM 881 N N . GLU A 1 107 ? 1.486 -15.354 -19.702 1.00 94.94 107 GLU A N 1
ATOM 882 C CA . GLU A 1 107 ? 0.223 -16.074 -19.921 1.00 94.94 107 GLU A CA 1
ATOM 883 C C . GLU A 1 107 ? -0.875 -15.705 -18.904 1.00 94.94 107 GLU A C 1
ATOM 885 O O . GLU A 1 107 ? -2.045 -16.046 -19.102 1.00 94.94 107 GLU A O 1
ATOM 890 N N . VAL A 1 108 ? -0.540 -14.984 -17.825 1.00 95.44 108 VAL A N 1
ATOM 891 C CA . VAL A 1 108 ? -1.511 -14.516 -16.822 1.00 95.44 108 VAL A CA 1
AT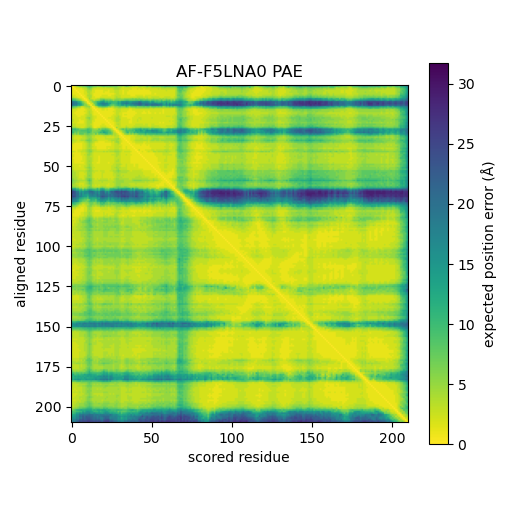OM 892 C C . VAL A 1 108 ? -1.339 -13.035 -16.489 1.00 95.44 108 VAL A C 1
ATOM 894 O O . VAL A 1 108 ? -0.264 -12.452 -16.626 1.00 95.44 108 VAL A O 1
ATOM 897 N N . ASN A 1 109 ? -2.430 -12.411 -16.041 1.00 96.75 109 ASN A N 1
ATOM 898 C CA . ASN A 1 109 ? -2.397 -11.023 -15.598 1.00 96.75 109 ASN A CA 1
ATOM 899 C C . ASN A 1 109 ? -1.556 -10.892 -14.330 1.00 96.75 109 ASN A C 1
ATOM 901 O O . ASN A 1 109 ? -1.704 -11.686 -13.395 1.00 96.75 109 ASN A O 1
ATOM 905 N N . HIS A 1 110 ? -0.734 -9.850 -14.278 1.00 96.88 110 HIS A N 1
ATOM 906 C CA . HIS A 1 110 ? 0.153 -9.582 -13.156 1.00 96.88 110 HIS A CA 1
ATOM 907 C C . HIS A 1 110 ? -0.029 -8.173 -12.609 1.00 96.88 110 HIS A C 1
ATOM 909 O O . HIS A 1 110 ? -0.418 -7.254 -13.320 1.00 96.88 110 HIS A O 1
ATOM 915 N N . VAL A 1 111 ? 0.308 -7.994 -11.339 1.00 97.12 111 VAL A N 1
ATOM 916 C CA . VAL A 1 111 ? 0.279 -6.715 -10.641 1.00 97.12 111 VAL A CA 1
ATOM 917 C C . VAL A 1 111 ? 1.608 -6.539 -9.922 1.00 97.12 111 VAL A C 1
ATOM 919 O O . VAL A 1 111 ? 2.032 -7.416 -9.167 1.00 97.12 111 VAL A O 1
ATOM 922 N N . LEU A 1 112 ? 2.271 -5.406 -10.161 1.00 97.38 112 LEU A N 1
ATOM 923 C CA . LEU A 1 112 ? 3.411 -4.998 -9.345 1.00 97.38 112 LEU A CA 1
ATOM 924 C C . LEU A 1 112 ? 2.912 -4.408 -8.032 1.00 97.38 112 LEU A C 1
ATOM 926 O O . LEU A 1 112 ? 2.042 -3.533 -8.020 1.00 97.38 112 LEU A O 1
ATOM 930 N N . VAL A 1 113 ? 3.511 -4.847 -6.935 1.00 97.81 113 VAL A N 1
ATOM 931 C CA . VAL A 1 113 ? 3.266 -4.299 -5.604 1.00 97.81 113 VAL A CA 1
ATOM 932 C C . VAL A 1 113 ? 4.585 -3.984 -4.911 1.00 97.81 113 VAL A C 1
ATOM 934 O O . VAL A 1 113 ? 5.616 -4.586 -5.211 1.00 97.81 113 VAL A O 1
ATOM 937 N N . VAL A 1 114 ? 4.550 -3.042 -3.973 1.00 97.88 114 VAL A N 1
ATOM 938 C CA . VAL A 1 114 ? 5.657 -2.785 -3.044 1.00 97.88 114 VAL A CA 1
ATOM 939 C C . VAL A 1 114 ? 5.152 -3.084 -1.647 1.00 97.88 114 VAL A C 1
ATOM 941 O O . VAL A 1 114 ? 4.111 -2.565 -1.236 1.00 97.88 1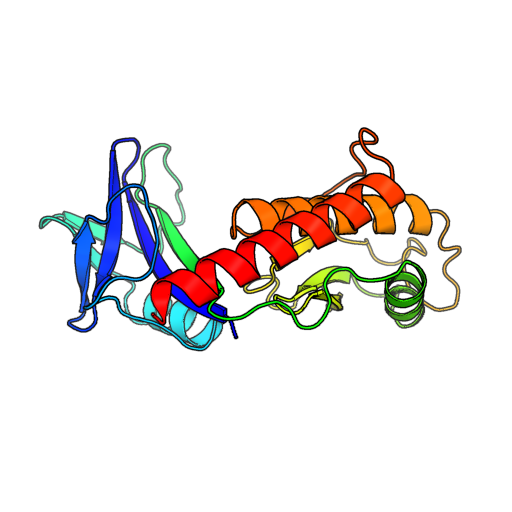14 VAL A O 1
ATOM 944 N N . ASP A 1 115 ? 5.859 -3.941 -0.922 1.00 95.88 115 ASP A N 1
ATOM 945 C CA . ASP A 1 115 ? 5.530 -4.210 0.473 1.00 95.88 115 ASP A CA 1
ATOM 946 C C . ASP A 1 115 ? 5.952 -3.058 1.394 1.00 95.88 115 ASP A C 1
ATOM 948 O O . ASP A 1 115 ? 6.543 -2.056 0.986 1.00 95.88 115 ASP A O 1
ATOM 952 N N . TYR A 1 116 ? 5.633 -3.182 2.678 1.00 94.94 116 TYR A N 1
ATOM 953 C CA . TYR A 1 116 ? 5.941 -2.129 3.634 1.00 94.94 116 TYR A CA 1
ATOM 954 C C . TYR A 1 116 ? 7.432 -1.988 3.965 1.00 94.94 116 TYR A C 1
ATOM 956 O O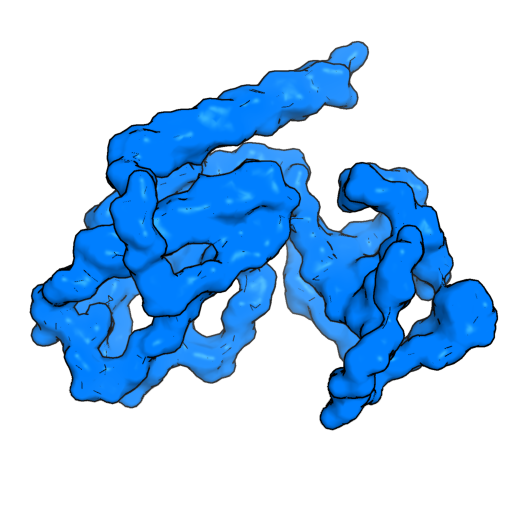 . TYR A 1 116 ? 7.799 -0.987 4.585 1.00 94.94 116 TYR A O 1
ATOM 964 N N . ASP A 1 117 ? 8.290 -2.928 3.580 1.00 95.44 117 ASP A N 1
ATOM 965 C CA . ASP A 1 117 ? 9.739 -2.828 3.757 1.00 95.44 117 ASP A CA 1
ATOM 966 C C . ASP A 1 117 ? 10.445 -2.287 2.504 1.00 95.44 117 ASP A C 1
ATOM 968 O O . ASP A 1 117 ? 11.664 -2.117 2.527 1.00 95.44 117 ASP A O 1
ATOM 972 N N . GLY A 1 118 ? 9.686 -1.924 1.464 1.00 96.38 118 GLY A N 1
ATOM 973 C CA . GLY A 1 118 ? 10.204 -1.332 0.235 1.00 96.38 118 GLY A CA 1
ATOM 974 C C . GLY A 1 118 ? 10.706 -2.374 -0.765 1.00 96.38 118 GLY A C 1
ATOM 975 O O . GLY A 1 118 ? 11.554 -2.054 -1.597 1.00 96.38 118 GLY A O 1
ATOM 976 N N . VAL A 1 119 ? 10.235 -3.621 -0.674 1.00 97.56 119 VAL A N 1
ATOM 977 C CA . VAL A 1 119 ? 10.574 -4.695 -1.617 1.00 97.56 119 VAL A CA 1
ATOM 978 C C . VAL A 1 119 ? 9.486 -4.806 -2.680 1.00 97.56 119 VAL A C 1
ATOM 980 O O . VAL A 1 119 ? 8.291 -4.778 -2.381 1.00 97.56 119 VAL A O 1
ATOM 983 N N . VAL A 1 120 ? 9.915 -4.925 -3.935 1.00 98.12 120 VAL A N 1
ATOM 984 C CA . VAL A 1 120 ? 9.034 -5.043 -5.100 1.00 98.12 120 VAL A CA 1
ATOM 985 C C . VAL A 1 120 ? 8.685 -6.508 -5.343 1.00 98.12 120 VAL A C 1
ATOM 987 O O . VAL A 1 120 ? 9.570 -7.363 -5.358 1.00 98.12 120 VAL A O 1
ATOM 990 N N . HIS A 1 121 ? 7.409 -6.788 -5.601 1.00 97.81 121 HIS A N 1
ATOM 991 C CA . HIS A 1 121 ? 6.905 -8.121 -5.930 1.00 97.81 121 HIS A CA 1
ATOM 992 C C . HIS A 1 121 ? 6.025 -8.071 -7.179 1.00 97.81 121 HIS A C 1
ATOM 994 O O . HIS A 1 121 ? 5.328 -7.083 -7.413 1.00 97.81 121 HIS A O 1
ATOM 1000 N N . LEU A 1 122 ? 6.024 -9.156 -7.956 1.00 97.44 122 LEU A N 1
ATOM 1001 C CA . LEU A 1 122 ? 5.080 -9.376 -9.052 1.00 97.44 122 LEU A CA 1
ATOM 1002 C C . LEU A 1 122 ? 4.126 -10.493 -8.649 1.00 97.44 122 LEU A C 1
ATOM 1004 O O . LEU A 1 122 ? 4.552 -11.625 -8.423 1.00 97.44 122 LEU A O 1
ATOM 1008 N N . LEU A 1 123 ? 2.841 -10.171 -8.552 1.00 97.06 123 LEU A N 1
ATOM 1009 C CA . LEU A 1 123 ? 1.810 -11.112 -8.134 1.00 97.06 123 LEU A CA 1
ATOM 1010 C C . LEU A 1 123 ? 0.839 -11.376 -9.285 1.00 97.06 123 LEU A C 1
ATOM 1012 O O . LEU A 1 123 ? 0.490 -10.437 -9.999 1.00 97.06 123 LEU A O 1
ATOM 1016 N N . PRO A 1 124 ? 0.342 -12.610 -9.453 1.00 95.81 124 PRO A N 1
ATOM 1017 C CA . PRO A 1 124 ? -0.814 -12.861 -10.303 1.00 95.81 124 PRO A CA 1
ATOM 1018 C C . PRO A 1 124 ? -2.023 -12.047 -9.823 1.00 95.81 124 PRO A C 1
ATOM 1020 O O . PRO A 1 124 ? -2.269 -11.977 -8.619 1.00 95.81 124 PRO A O 1
ATOM 1023 N N . GLU A 1 125 ? -2.818 -11.486 -10.735 1.00 91.50 125 GLU A N 1
ATOM 1024 C CA . GLU A 1 125 ? -3.989 -10.653 -10.396 1.00 91.50 125 GLU A CA 1
ATOM 1025 C C . GLU A 1 125 ? -5.027 -11.388 -9.524 1.00 91.50 125 GLU A C 1
ATOM 1027 O O . GLU A 1 125 ? -5.723 -10.767 -8.726 1.00 91.50 125 GLU A O 1
ATOM 1032 N N . CYS A 1 126 ? -5.105 -12.719 -9.621 1.00 86.50 126 CYS A N 1
ATOM 1033 C CA . CYS A 1 126 ? -5.985 -13.544 -8.788 1.00 86.50 126 CYS A CA 1
ATOM 1034 C C . CYS A 1 126 ? -5.534 -13.680 -7.319 1.00 86.50 126 CYS A C 1
ATOM 1036 O O . CYS A 1 126 ? -6.224 -14.327 -6.528 1.00 86.50 126 CYS A O 1
ATOM 1038 N N . SER A 1 127 ? -4.386 -13.105 -6.955 1.00 86.50 127 SER A N 1
ATOM 1039 C CA . SER A 1 127 ? -3.852 -13.098 -5.589 1.00 86.50 127 SER A CA 1
ATOM 1040 C C . SER A 1 127 ? -4.575 -12.074 -4.705 1.00 86.50 127 SER A C 1
ATOM 1042 O O . SER A 1 127 ? -5.295 -11.202 -5.191 1.00 86.50 127 SER A O 1
ATOM 1044 N N . ASN A 1 128 ? -4.361 -12.134 -3.386 1.00 83.25 128 ASN A N 1
ATOM 1045 C CA . ASN A 1 128 ? -4.770 -11.039 -2.507 1.00 83.25 128 ASN A CA 1
ATOM 1046 C C . ASN A 1 128 ? -3.847 -9.832 -2.748 1.00 83.25 128 ASN A C 1
ATOM 1048 O O . ASN A 1 128 ? -2.673 -9.871 -2.398 1.00 83.25 128 ASN A O 1
ATOM 1052 N N . LEU A 1 129 ? -4.374 -8.776 -3.371 1.00 86.00 129 LEU A N 1
ATOM 1053 C CA . LEU A 1 129 ? -3.622 -7.558 -3.706 1.00 86.00 129 LEU A CA 1
ATOM 1054 C C . LEU A 1 129 ? -3.694 -6.479 -2.609 1.00 86.00 129 LEU A C 1
ATOM 1056 O O . LEU A 1 129 ? -3.355 -5.323 -2.864 1.00 86.00 129 LEU A O 1
ATOM 1060 N N . ARG A 1 130 ? -4.199 -6.825 -1.420 1.00 87.19 130 ARG A N 1
ATOM 1061 C CA . ARG A 1 130 ? -4.300 -5.929 -0.260 1.00 87.19 130 ARG A CA 1
ATOM 1062 C C . ARG A 1 130 ? -3.151 -6.173 0.720 1.00 87.19 130 ARG A C 1
ATOM 1064 O O . ARG A 1 130 ? -2.509 -7.216 0.656 1.00 87.19 130 ARG A O 1
ATOM 1071 N N . GLY A 1 131 ? -2.903 -5.233 1.634 1.00 87.81 131 GLY A N 1
ATOM 1072 C CA . GLY A 1 131 ? -1.808 -5.364 2.603 1.00 87.81 131 GLY A CA 1
ATOM 1073 C C . GLY A 1 131 ? -0.432 -5.060 2.004 1.00 87.81 131 GLY A C 1
ATOM 1074 O O . GLY A 1 131 ? 0.578 -5.576 2.476 1.00 87.81 131 GLY A O 1
ATOM 1075 N N . TYR A 1 132 ? -0.398 -4.217 0.972 1.00 93.94 132 TYR A N 1
ATOM 1076 C CA . TYR A 1 132 ? 0.818 -3.712 0.341 1.00 93.94 132 TYR A CA 1
ATOM 1077 C C . TYR A 1 132 ? 0.839 -2.186 0.424 1.00 93.94 132 TYR A C 1
ATOM 1079 O O . TYR A 1 132 ? -0.202 -1.533 0.435 1.00 93.94 132 TYR A O 1
ATOM 1087 N N . ALA A 1 133 ? 2.034 -1.602 0.483 1.00 95.06 133 ALA A N 1
ATOM 1088 C CA . ALA A 1 133 ? 2.202 -0.154 0.526 1.00 95.06 133 ALA A CA 1
ATOM 1089 C C . ALA A 1 133 ? 1.816 0.499 -0.804 1.00 95.06 133 ALA A C 1
ATOM 1091 O O . ALA A 1 133 ? 1.198 1.563 -0.826 1.00 95.06 133 ALA A O 1
ATOM 1092 N N . VAL A 1 134 ? 2.188 -0.148 -1.907 1.00 96.88 134 VAL A N 1
ATOM 1093 C CA . VAL A 1 134 ? 1.939 0.334 -3.263 1.00 96.88 134 VAL A CA 1
ATOM 1094 C C . VAL A 1 134 ? 1.364 -0.789 -4.102 1.00 96.88 134 VAL A C 1
ATOM 1096 O O . VAL A 1 134 ? 1.839 -1.923 -4.036 1.00 96.88 134 VAL A O 1
ATOM 1099 N N . ARG A 1 135 ? 0.407 -0.442 -4.959 1.00 96.31 135 ARG A N 1
ATOM 1100 C CA . ARG A 1 135 ? -0.093 -1.293 -6.032 1.00 96.31 135 ARG A CA 1
ATOM 1101 C C . ARG A 1 135 ? -0.061 -0.539 -7.359 1.00 96.31 135 ARG A C 1
ATOM 1103 O O . ARG A 1 135 ? -0.564 0.579 -7.458 1.00 96.31 135 ARG A O 1
ATOM 1110 N N . PHE A 1 136 ? 0.494 -1.174 -8.382 1.00 96.44 136 PHE A N 1
ATOM 1111 C CA . PHE A 1 136 ? 0.455 -0.680 -9.753 1.00 96.44 136 PHE A CA 1
ATOM 1112 C C . PHE A 1 136 ? -0.762 -1.231 -10.518 1.00 96.44 136 PHE A C 1
ATOM 1114 O O . PHE A 1 136 ? -1.410 -2.184 -10.082 1.00 96.44 136 PHE A O 1
ATOM 1121 N N . GLU A 1 137 ? -1.084 -0.630 -11.658 1.00 94.81 137 GLU A N 1
ATOM 1122 C CA . GLU A 1 137 ? -2.090 -1.135 -12.596 1.00 94.81 137 GLU A CA 1
ATOM 1123 C C . GLU A 1 137 ? -1.726 -2.524 -13.128 1.00 94.81 137 GLU A C 1
ATOM 1125 O O . GLU A 1 137 ? -0.553 -2.908 -13.192 1.00 94.81 137 GLU A O 1
ATOM 1130 N N . THR A 1 138 ? -2.756 -3.284 -13.499 1.00 95.75 138 THR A N 1
ATOM 1131 C CA . THR A 1 138 ? -2.598 -4.657 -13.967 1.00 95.75 138 THR A CA 1
ATOM 1132 C C . THR A 1 138 ? -1.870 -4.693 -15.315 1.00 95.75 138 THR A C 1
ATOM 1134 O O . THR A 1 138 ? -2.287 -4.086 -16.304 1.00 95.75 138 THR A O 1
ATOM 1137 N N . PHE A 1 139 ? -0.812 -5.496 -15.395 1.00 95.31 139 PHE A N 1
ATOM 1138 C CA . PHE A 1 139 ? -0.221 -5.939 -16.650 1.00 95.31 139 PHE A CA 1
ATOM 1139 C C . PHE A 1 139 ? -1.054 -7.065 -17.247 1.00 95.31 139 PHE A C 1
ATOM 1141 O O . PHE A 1 139 ? -1.131 -8.165 -16.700 1.00 95.31 139 PHE A O 1
ATOM 1148 N N . ILE A 1 140 ? -1.685 -6.770 -18.381 1.00 94.38 140 ILE A N 1
ATOM 1149 C CA . ILE A 1 140 ? -2.542 -7.714 -19.098 1.00 94.38 140 ILE A CA 1
ATOM 1150 C C . ILE A 1 140 ? -1.684 -8.790 -19.773 1.00 94.38 140 ILE A C 1
ATOM 1152 O O . ILE A 1 140 ? -0.719 -8.455 -20.462 1.00 94.38 140 ILE A O 1
ATOM 1156 N N . ALA A 1 141 ? -2.097 -10.050 -19.640 1.00 94.75 141 ALA A N 1
ATOM 1157 C CA . ALA A 1 141 ? -1.480 -11.205 -20.285 1.00 94.75 141 ALA A CA 1
ATOM 1158 C C . ALA A 1 141 ? -1.350 -11.053 -21.816 1.00 94.75 141 ALA A C 1
ATOM 1160 O O . ALA A 1 141 ? -2.215 -10.481 -22.495 1.00 94.75 141 ALA A O 1
ATOM 1161 N N . GLY A 1 142 ? -0.279 -11.614 -22.374 1.00 92.62 142 GLY A N 1
ATOM 1162 C CA . GLY A 1 142 ? 0.006 -11.693 -23.806 1.00 92.62 142 GLY A CA 1
ATOM 1163 C C . GLY A 1 142 ? 0.387 -10.354 -24.434 1.00 92.62 142 GLY A C 1
ATOM 1164 O O . GLY A 1 142 ? 0.221 -10.161 -25.645 1.00 92.62 142 GLY A O 1
ATOM 1165 N N . LYS A 1 143 ? 0.820 -9.383 -23.624 1.00 92.44 143 LYS A N 1
ATOM 1166 C CA . LYS A 1 143 ? 1.215 -8.040 -24.078 1.00 92.44 143 LYS A CA 1
ATOM 1167 C C . LYS A 1 143 ? 2.721 -7.808 -24.008 1.00 92.44 143 LYS A C 1
ATOM 1169 O O . LYS A 1 143 ? 3.179 -6.769 -24.489 1.00 92.44 143 LYS A O 1
ATOM 1174 N N . GLY A 1 144 ? 3.487 -8.755 -23.470 1.00 92.00 144 GLY A N 1
ATOM 1175 C CA . GLY A 1 144 ? 4.935 -8.660 -23.323 1.00 92.00 144 GLY A CA 1
ATOM 1176 C C . GLY A 1 144 ? 5.368 -7.612 -22.299 1.00 92.00 144 GLY A C 1
ATOM 1177 O O . GLY A 1 144 ? 6.444 -7.029 -22.460 1.00 92.00 144 GLY A O 1
ATOM 1178 N N . TYR A 1 145 ? 4.520 -7.340 -21.298 1.00 92.94 145 TYR A N 1
ATOM 1179 C CA . TYR A 1 145 ? 4.855 -6.469 -20.164 1.00 92.94 145 TYR A CA 1
ATOM 1180 C C . TYR A 1 145 ? 5.779 -7.166 -19.158 1.00 92.94 145 TYR A C 1
ATOM 1182 O O . TYR A 1 145 ? 6.538 -6.519 -18.439 1.00 92.94 145 TYR A O 1
ATOM 1190 N N . VAL A 1 146 ? 5.699 -8.494 -19.101 1.00 94.75 146 VAL A N 1
ATOM 1191 C CA . VAL A 1 146 ? 6.459 -9.338 -18.181 1.00 94.75 146 VAL A CA 1
ATOM 1192 C C . VAL A 1 146 ? 7.096 -10.505 -18.937 1.00 94.75 146 VAL A C 1
ATOM 1194 O O . VAL A 1 146 ? 6.790 -10.752 -20.106 1.00 94.75 146 VAL A O 1
ATOM 1197 N N . GLY A 1 147 ? 7.985 -11.220 -18.257 1.00 93.06 147 GLY A N 1
ATOM 1198 C CA . GLY A 1 147 ? 8.668 -12.402 -18.762 1.00 93.06 147 GLY A CA 1
ATOM 1199 C C . GLY A 1 147 ? 9.929 -12.097 -19.565 1.00 93.06 147 GLY A C 1
ATOM 1200 O O . GLY A 1 147 ? 10.119 -11.014 -20.115 1.00 93.06 147 GLY A O 1
ATOM 1201 N N . SER A 1 148 ? 10.797 -13.102 -19.668 1.00 83.50 148 SER A N 1
ATOM 1202 C CA . SER A 1 148 ? 12.132 -13.003 -20.283 1.00 83.50 148 SER A CA 1
ATOM 1203 C C . SER A 1 148 ? 12.135 -12.676 -21.781 1.00 83.50 148 SER A C 1
ATOM 1205 O O . SER A 1 148 ? 13.171 -12.321 -22.341 1.00 83.50 148 SER A O 1
ATOM 1207 N N . THR A 1 149 ? 10.984 -12.798 -22.446 1.00 75.12 149 THR A N 1
ATOM 1208 C CA . THR A 1 149 ? 10.802 -12.418 -23.858 1.00 75.12 149 THR A CA 1
ATOM 1209 C C . THR A 1 149 ? 10.139 -11.048 -24.031 1.00 75.12 149 THR A C 1
ATOM 1211 O O . THR A 1 149 ? 10.035 -10.555 -25.159 1.00 75.12 149 THR A O 1
ATOM 1214 N N . GLY A 1 150 ? 9.720 -10.413 -22.930 1.00 75.62 150 GLY A N 1
ATOM 1215 C CA . GLY A 1 150 ? 9.179 -9.061 -22.909 1.00 75.62 150 GLY A CA 1
ATOM 1216 C C . GLY A 1 150 ? 10.222 -8.034 -23.349 1.00 75.62 150 GLY A C 1
ATOM 1217 O O . GLY A 1 150 ? 11.419 -8.179 -23.116 1.00 75.62 150 GLY A O 1
ATOM 1218 N N . ASN A 1 151 ? 9.778 -6.967 -24.017 1.00 79.06 151 ASN A N 1
ATOM 1219 C CA . ASN A 1 151 ? 10.693 -5.929 -24.510 1.00 79.06 151 ASN A CA 1
ATOM 1220 C C . ASN A 1 151 ? 10.983 -4.825 -23.477 1.00 79.06 151 ASN A C 1
ATOM 1222 O O . ASN A 1 151 ? 11.774 -3.931 -23.779 1.00 79.06 151 ASN A O 1
ATOM 1226 N N . LEU A 1 152 ? 10.304 -4.864 -22.320 1.00 88.06 152 LEU A N 1
ATOM 1227 C CA . LEU A 1 152 ? 10.433 -3.953 -21.175 1.00 88.06 152 LEU A CA 1
ATOM 1228 C C . LEU A 1 152 ? 10.504 -2.460 -21.539 1.00 88.06 152 LEU A C 1
ATOM 1230 O O . LEU A 1 152 ? 11.066 -1.649 -20.805 1.00 88.06 152 LEU A O 1
ATOM 1234 N N . ARG A 1 153 ? 9.884 -2.045 -22.652 1.00 89.75 153 ARG A N 1
ATOM 1235 C CA . ARG A 1 153 ? 9.886 -0.639 -23.107 1.00 89.75 153 ARG A CA 1
ATOM 1236 C C . ARG A 1 153 ? 9.214 0.318 -22.123 1.00 89.75 153 ARG A C 1
ATOM 1238 O O . ARG A 1 153 ? 9.420 1.523 -22.211 1.00 89.75 153 ARG A O 1
ATOM 1245 N N . HIS A 1 154 ? 8.399 -0.214 -21.218 1.00 92.75 154 HIS A N 1
ATOM 1246 C CA . HIS A 1 154 ? 7.726 0.533 -20.162 1.00 92.75 154 HIS A CA 1
ATOM 1247 C C . HIS A 1 154 ? 8.537 0.596 -18.858 1.00 92.75 154 HIS A C 1
ATOM 1249 O O . HIS A 1 154 ? 8.111 1.282 -17.939 1.00 92.75 154 HIS A O 1
ATOM 1255 N N . LEU A 1 155 ? 9.692 -0.073 -18.746 1.00 95.31 155 LEU A N 1
ATOM 1256 C CA . LEU A 1 155 ? 10.425 -0.201 -17.480 1.00 95.31 155 LEU A CA 1
ATOM 1257 C C . LEU A 1 155 ? 10.738 1.151 -16.830 1.00 95.31 155 LEU A C 1
ATOM 1259 O O . LEU A 1 155 ? 10.517 1.307 -15.634 1.00 95.31 155 LEU A O 1
ATOM 1263 N N . ASP A 1 156 ? 11.208 2.135 -17.600 1.00 94.50 156 ASP A N 1
ATOM 1264 C CA . ASP A 1 156 ? 11.559 3.450 -17.050 1.00 94.50 156 ASP A CA 1
ATOM 1265 C C . ASP A 1 156 ? 10.333 4.185 -16.479 1.00 94.50 156 ASP A C 1
ATOM 1267 O O . ASP A 1 156 ? 10.405 4.746 -15.384 1.00 94.50 156 ASP A O 1
ATOM 1271 N N . VAL A 1 157 ? 9.194 4.141 -17.183 1.00 93.75 157 VAL A N 1
ATOM 1272 C CA . VAL A 1 157 ? 7.950 4.787 -16.724 1.00 93.75 157 VAL A CA 1
ATOM 1273 C C . VAL A 1 157 ? 7.308 4.021 -15.568 1.00 93.75 157 VAL A C 1
ATOM 1275 O O . VAL A 1 157 ? 6.854 4.633 -14.606 1.00 93.75 157 VAL A O 1
ATOM 1278 N N . THR A 1 158 ? 7.332 2.686 -15.609 1.00 95.50 158 THR A N 1
ATOM 1279 C CA . THR A 1 158 ? 6.856 1.823 -14.521 1.00 95.50 158 THR A CA 1
ATOM 1280 C C . THR A 1 158 ? 7.678 2.053 -13.258 1.00 95.50 158 THR A C 1
ATOM 1282 O O . THR A 1 158 ? 7.102 2.270 -12.196 1.00 95.50 158 THR A O 1
ATOM 1285 N N . TYR A 1 159 ? 9.011 2.061 -13.362 1.00 97.31 159 TYR A N 1
ATOM 1286 C CA . TYR A 1 159 ? 9.900 2.291 -12.226 1.00 97.31 159 TYR A CA 1
ATOM 1287 C C . TYR A 1 159 ? 9.626 3.641 -11.567 1.00 97.31 159 TYR A C 1
ATOM 1289 O O . TYR A 1 159 ? 9.443 3.708 -10.352 1.00 97.31 159 TYR A O 1
ATOM 1297 N N . ARG A 1 160 ? 9.547 4.710 -12.366 1.00 96.50 160 ARG A N 1
ATOM 1298 C CA . ARG A 1 160 ? 9.291 6.047 -11.836 1.00 96.50 160 ARG A CA 1
ATOM 1299 C C . ARG A 1 160 ? 7.919 6.156 -11.178 1.00 96.50 160 ARG A C 1
ATOM 1301 O O . ARG A 1 160 ? 7.834 6.690 -10.078 1.00 96.50 160 ARG A O 1
ATOM 1308 N N . ALA A 1 161 ? 6.869 5.637 -11.813 1.00 96.12 161 ALA A N 1
ATOM 1309 C CA . ALA A 1 161 ? 5.522 5.669 -11.251 1.00 96.12 161 ALA A CA 1
ATOM 1310 C C . ALA A 1 161 ? 5.426 4.879 -9.936 1.00 96.12 161 ALA A C 1
ATOM 1312 O O . ALA A 1 161 ? 4.811 5.344 -8.979 1.00 96.12 161 ALA A O 1
ATOM 1313 N N . LEU A 1 162 ? 6.074 3.712 -9.864 1.00 97.12 162 LEU A N 1
ATOM 1314 C CA . LEU A 1 162 ? 6.115 2.901 -8.649 1.00 97.12 162 LEU A CA 1
ATOM 1315 C C . LEU A 1 162 ? 6.864 3.627 -7.521 1.00 97.12 162 LEU A C 1
ATOM 1317 O O . LEU A 1 162 ? 6.411 3.618 -6.3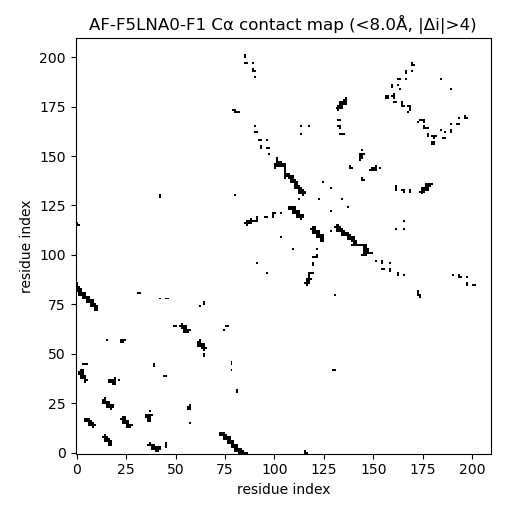78 1.00 97.12 162 LEU A O 1
ATOM 1321 N N . LEU A 1 163 ? 7.991 4.275 -7.838 1.00 97.62 163 LEU A N 1
ATOM 1322 C CA . LEU A 1 163 ? 8.779 5.033 -6.866 1.00 97.62 163 LEU A CA 1
ATOM 1323 C C . LEU A 1 163 ? 8.024 6.270 -6.356 1.00 97.62 163 LEU A C 1
ATOM 1325 O O . LEU A 1 163 ? 8.053 6.544 -5.161 1.00 97.62 163 LEU A O 1
ATOM 1329 N N . ASP A 1 164 ? 7.311 6.980 -7.230 1.00 96.50 164 ASP A N 1
ATOM 1330 C CA . ASP A 1 164 ? 6.446 8.105 -6.853 1.00 96.50 164 ASP A CA 1
ATOM 1331 C C . ASP A 1 164 ? 5.352 7.674 -5.863 1.00 96.50 164 ASP A C 1
ATOM 1333 O O . ASP A 1 164 ? 5.162 8.298 -4.820 1.00 96.50 164 ASP A O 1
ATOM 1337 N N . ALA A 1 165 ? 4.689 6.547 -6.133 1.00 96.62 165 ALA A N 1
ATOM 1338 C CA . ALA A 1 165 ? 3.703 5.972 -5.218 1.00 96.62 165 ALA A CA 1
ATOM 1339 C C . ALA A 1 165 ? 4.315 5.582 -3.866 1.00 96.62 165 ALA A C 1
ATOM 1341 O O . ALA A 1 165 ? 3.696 5.760 -2.818 1.00 96.62 165 ALA A O 1
ATOM 1342 N N . TRP A 1 166 ? 5.536 5.044 -3.880 1.00 97.44 166 TRP A N 1
ATOM 1343 C CA . TRP A 1 166 ? 6.255 4.690 -2.662 1.00 97.44 166 TRP A CA 1
ATOM 1344 C C . TRP A 1 166 ? 6.592 5.926 -1.823 1.00 97.44 166 TRP A C 1
ATOM 1346 O O . TRP A 1 166 ? 6.402 5.908 -0.609 1.00 97.44 166 TRP A O 1
ATOM 1356 N N . VAL A 1 167 ? 7.017 7.025 -2.452 1.00 96.75 167 VAL A N 1
ATOM 1357 C CA . VAL A 1 167 ? 7.229 8.306 -1.763 1.00 96.75 167 VAL A CA 1
ATOM 1358 C C . VAL A 1 167 ? 5.918 8.838 -1.178 1.00 96.75 167 VAL A C 1
ATOM 1360 O O . VAL A 1 167 ? 5.897 9.250 -0.017 1.00 96.75 167 VAL A O 1
ATOM 1363 N N . GLU A 1 168 ? 4.805 8.757 -1.914 1.00 95.06 168 GLU A N 1
ATOM 1364 C CA . GLU A 1 168 ? 3.483 9.120 -1.385 1.00 95.06 168 GLU A CA 1
ATOM 1365 C C . GLU A 1 168 ? 3.108 8.277 -0.157 1.00 95.06 168 GLU A C 1
ATOM 1367 O O . GLU A 1 168 ? 2.643 8.827 0.848 1.00 95.06 168 GLU A O 1
ATOM 1372 N N . HIS A 1 169 ? 3.355 6.964 -0.206 1.00 94.56 169 HIS A N 1
ATOM 1373 C CA . HIS A 1 169 ? 3.157 6.072 0.932 1.00 94.56 169 HIS A CA 1
ATOM 1374 C C . HIS A 1 169 ? 4.036 6.474 2.124 1.00 94.56 169 HIS A C 1
ATOM 1376 O O . HIS A 1 169 ? 3.547 6.544 3.249 1.00 94.56 169 HIS A O 1
ATOM 1382 N N . LEU A 1 170 ? 5.320 6.779 1.914 1.00 94.56 170 LEU A N 1
ATOM 1383 C CA . LEU A 1 170 ? 6.204 7.246 2.988 1.00 94.56 170 LEU A CA 1
ATOM 1384 C C . LEU A 1 170 ? 5.729 8.575 3.592 1.00 94.56 170 LEU A C 1
ATOM 1386 O O . LEU A 1 170 ? 5.917 8.806 4.785 1.00 94.56 170 LEU A O 1
ATOM 1390 N N . HIS A 1 171 ? 5.110 9.445 2.797 1.00 92.19 171 HIS A N 1
ATOM 1391 C CA . HIS A 1 171 ? 4.624 10.737 3.266 1.00 92.19 171 HIS A CA 1
ATOM 1392 C C . HIS A 1 171 ? 3.358 10.612 4.132 1.00 92.19 171 HIS A C 1
ATOM 1394 O O . HIS A 1 171 ? 3.270 11.249 5.184 1.00 92.19 171 HIS A O 1
ATOM 1400 N N . HIS A 1 172 ? 2.384 9.798 3.711 1.00 88.00 172 HIS A N 1
ATOM 1401 C CA . HIS A 1 172 ? 1.056 9.731 4.344 1.00 88.00 172 HIS A CA 1
ATOM 1402 C C . HIS A 1 172 ? 0.827 8.484 5.207 1.00 88.00 172 HIS A C 1
ATOM 1404 O O . HIS A 1 172 ? -0.033 8.492 6.084 1.00 88.00 172 HIS A O 1
ATOM 1410 N N . GLY A 1 173 ? 1.570 7.406 4.963 1.00 87.69 173 GLY A N 1
ATOM 1411 C CA . GLY A 1 173 ? 1.375 6.089 5.570 1.00 87.69 173 GLY A CA 1
ATOM 1412 C C . GLY A 1 173 ? 0.258 5.251 4.936 1.00 87.69 173 GLY A C 1
ATOM 1413 O O . GLY A 1 173 ? 0.221 4.045 5.174 1.00 87.69 173 GLY A O 1
ATOM 1414 N N . ASP A 1 174 ? -0.612 5.849 4.116 1.00 87.12 174 ASP A N 1
ATOM 1415 C CA . ASP A 1 174 ? -1.725 5.185 3.419 1.00 87.12 174 ASP A CA 1
ATOM 1416 C C . ASP A 1 174 ? -1.255 4.351 2.206 1.00 87.12 174 ASP A C 1
ATOM 1418 O O . ASP A 1 174 ? -0.124 4.492 1.739 1.00 87.12 174 ASP A O 1
ATOM 1422 N N . GLU A 1 175 ? -2.099 3.430 1.722 1.00 91.19 175 GLU A N 1
ATOM 1423 C CA . GLU A 1 175 ? -1.791 2.616 0.536 1.00 91.19 175 GLU A CA 1
ATOM 1424 C C . GLU A 1 175 ? -1.862 3.508 -0.711 1.00 91.19 175 GLU A C 1
ATOM 1426 O O . GLU A 1 175 ? -2.780 4.321 -0.839 1.00 91.19 175 GLU A O 1
ATOM 1431 N N . ALA A 1 176 ? -0.922 3.348 -1.642 1.00 93.75 176 ALA A N 1
ATOM 1432 C CA . ALA A 1 176 ? -0.874 4.137 -2.868 1.00 93.75 176 ALA A CA 1
ATOM 1433 C C . ALA A 1 176 ? -1.166 3.276 -4.105 1.00 93.75 176 ALA A C 1
ATOM 1435 O O . ALA A 1 176 ? -0.589 2.204 -4.296 1.00 93.75 176 ALA A O 1
ATOM 1436 N N . TYR A 1 177 ? -2.038 3.781 -4.979 1.00 94.00 177 TYR A N 1
ATOM 1437 C CA . TYR A 1 177 ? -2.308 3.197 -6.292 1.00 94.00 177 TYR A CA 1
ATOM 1438 C C . TYR A 1 177 ? -1.709 4.060 -7.405 1.00 94.00 177 TYR A C 1
ATOM 1440 O O . TYR A 1 177 ? -1.769 5.294 -7.340 1.00 94.00 177 TYR A O 1
ATOM 1448 N N . ARG A 1 178 ? -1.169 3.421 -8.447 1.00 93.00 178 ARG A N 1
ATOM 1449 C CA . ARG A 1 178 ? -0.731 4.094 -9.677 1.00 93.00 178 ARG A CA 1
ATOM 1450 C C . ARG A 1 178 ? -1.080 3.292 -10.916 1.00 93.00 178 ARG A C 1
ATOM 1452 O O . ARG A 1 178 ? -0.810 2.101 -10.976 1.00 93.00 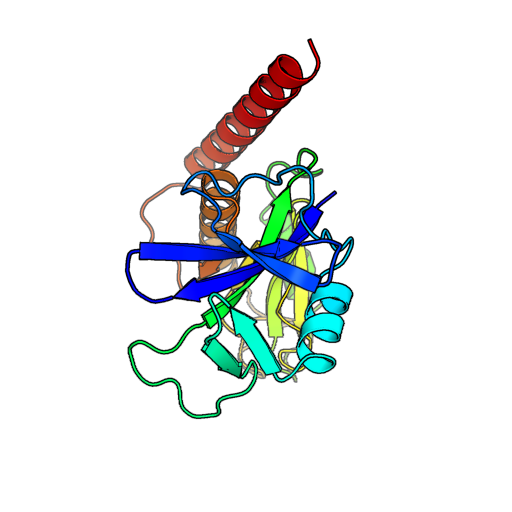178 ARG A O 1
ATOM 1459 N N . ASP A 1 179 ? -1.588 3.986 -11.922 1.00 90.25 179 ASP A N 1
ATOM 1460 C CA . ASP A 1 179 ? -1.910 3.454 -13.246 1.00 90.25 179 ASP A CA 1
ATOM 1461 C C . ASP A 1 179 ? -1.016 3.988 -14.362 1.00 90.25 179 ASP A C 1
ATOM 1463 O O . ASP A 1 179 ? -0.758 3.303 -15.352 1.00 90.25 179 ASP A O 1
ATOM 1467 N N . TYR A 1 180 ? -0.475 5.188 -14.189 1.00 84.88 180 TYR A N 1
ATOM 1468 C CA . TYR A 1 180 ? 0.505 5.757 -15.096 1.00 84.88 180 TYR A CA 1
ATOM 1469 C C . TYR A 1 180 ? 1.506 6.642 -14.363 1.00 84.88 180 TYR A C 1
ATOM 1471 O O . TYR A 1 180 ? 1.352 7.037 -13.207 1.00 84.88 180 TYR A O 1
ATOM 1479 N N . ASP A 1 181 ? 2.560 6.964 -15.094 1.00 84.50 181 ASP A N 1
ATOM 1480 C CA . ASP A 1 181 ? 3.585 7.891 -14.671 1.00 84.50 181 ASP A CA 1
ATOM 1481 C C . ASP A 1 181 ? 3.115 9.341 -14.845 1.00 84.50 181 ASP A C 1
ATOM 1483 O O . ASP A 1 181 ? 2.896 9.817 -15.961 1.00 84.50 181 ASP A O 1
ATOM 1487 N N . ILE A 1 182 ? 2.965 10.056 -13.728 1.00 76.69 182 ILE A N 1
ATOM 1488 C CA . ILE A 1 182 ? 2.466 11.438 -13.703 1.00 76.69 182 ILE A CA 1
ATOM 1489 C C . ILE A 1 182 ? 3.507 12.415 -14.272 1.00 76.69 182 ILE A C 1
ATOM 1491 O O . ILE A 1 182 ? 3.173 13.537 -14.658 1.00 76.69 182 ILE A O 1
ATOM 1495 N N . GLY A 1 183 ? 4.777 12.022 -14.369 1.00 78.06 183 GLY A N 1
ATOM 1496 C CA . GLY A 1 183 ? 5.738 12.794 -15.139 1.00 78.06 183 GLY A CA 1
ATOM 1497 C C . GLY A 1 183 ? 6.411 13.960 -14.423 1.00 78.06 183 GLY A C 1
ATOM 1498 O O . GLY A 1 183 ? 7.345 14.525 -14.986 1.00 78.06 183 GLY A O 1
ATOM 1499 N N . LYS A 1 184 ? 5.947 14.333 -13.227 1.00 81.12 184 LYS A N 1
ATOM 1500 C CA . LYS A 1 184 ? 6.226 15.648 -12.622 1.00 81.12 184 LYS A CA 1
ATOM 1501 C C . LYS A 1 184 ? 7.572 15.763 -11.915 1.00 81.12 184 LYS A C 1
ATOM 1503 O O . LYS A 1 184 ? 8.105 16.865 -11.855 1.00 81.12 184 LYS A O 1
ATOM 1508 N N . ILE A 1 185 ? 8.074 14.659 -11.374 1.00 90.00 185 ILE A N 1
ATOM 1509 C CA . ILE A 1 185 ? 9.259 14.611 -10.513 1.00 90.00 185 ILE A CA 1
ATOM 1510 C C . ILE A 1 185 ? 10.261 13.637 -11.143 1.00 90.00 185 ILE A C 1
ATOM 1512 O O . ILE A 1 185 ? 9.867 12.649 -11.777 1.00 90.00 185 ILE A O 1
ATOM 1516 N N . THR A 1 186 ? 11.552 13.945 -11.054 1.00 94.75 186 THR A N 1
ATOM 1517 C CA . THR A 1 186 ? 12.630 13.068 -11.536 1.00 94.75 186 THR A CA 1
ATOM 1518 C C . THR A 1 186 ? 12.888 11.916 -10.562 1.00 94.75 186 THR A C 1
ATOM 1520 O O . THR A 1 186 ? 12.535 11.985 -9.386 1.00 94.75 186 THR A O 1
ATOM 1523 N N . VAL A 1 187 ? 13.528 10.842 -11.034 1.00 96.50 187 VAL A N 1
ATOM 1524 C CA . VAL A 1 187 ? 13.904 9.709 -10.168 1.00 96.50 187 VAL A CA 1
ATOM 1525 C C . VAL A 1 187 ? 14.830 10.174 -9.043 1.00 96.50 187 VAL A C 1
ATOM 1527 O O . VAL A 1 187 ? 14.651 9.779 -7.895 1.00 96.50 187 VAL A O 1
ATOM 1530 N N . GLU A 1 188 ? 15.791 11.044 -9.348 1.00 97.12 188 GLU A N 1
ATOM 1531 C CA . GLU A 1 188 ? 16.750 11.565 -8.376 1.00 97.12 188 GLU A CA 1
ATOM 1532 C C . GLU A 1 188 ? 16.078 12.423 -7.296 1.00 97.12 188 GLU A C 1
ATOM 1534 O O . GLU A 1 188 ? 16.494 12.407 -6.138 1.00 97.12 188 GLU A O 1
ATOM 1539 N N . GLU A 1 189 ? 15.046 13.185 -7.657 1.00 97.50 189 GLU A N 1
ATOM 1540 C CA . GLU A 1 189 ? 14.249 13.960 -6.701 1.00 97.50 189 GLU A CA 1
ATOM 1541 C C . GLU A 1 189 ? 13.417 13.046 -5.796 1.00 97.50 189 GLU A C 1
ATOM 1543 O O . GLU A 1 189 ? 13.445 13.228 -4.580 1.00 97.50 189 GLU A O 1
ATOM 1548 N N . LEU A 1 190 ? 12.771 12.018 -6.358 1.00 97.50 190 LEU A N 1
ATOM 1549 C CA . LEU A 1 190 ? 12.016 11.028 -5.584 1.00 97.50 190 LEU A CA 1
ATOM 1550 C C . LEU A 1 190 ? 12.907 10.264 -4.595 1.00 97.50 190 LEU A C 1
ATOM 1552 O O . LEU A 1 190 ? 12.526 10.058 -3.446 1.00 97.50 190 LEU A O 1
ATOM 1556 N N . GLN A 1 191 ? 14.116 9.874 -5.010 1.00 98.31 191 GLN A N 1
ATOM 1557 C CA . GLN A 1 191 ? 15.081 9.203 -4.131 1.00 98.31 191 GLN A CA 1
ATOM 1558 C C . GLN A 1 191 ? 15.492 10.097 -2.955 1.00 98.31 191 GLN A C 1
ATOM 1560 O O . GLN A 1 191 ? 15.456 9.656 -1.806 1.00 98.31 191 GLN A O 1
ATOM 1565 N N . LYS A 1 192 ? 15.814 11.371 -3.218 1.00 98.19 192 LYS A N 1
ATOM 1566 C CA . LYS A 1 192 ? 16.133 12.346 -2.161 1.00 98.19 192 LYS A CA 1
ATOM 1567 C C . LYS A 1 192 ? 14.960 12.575 -1.214 1.00 98.19 192 LYS A C 1
ATOM 1569 O O . LYS A 1 192 ? 15.162 12.750 -0.013 1.00 98.19 192 LYS A O 1
ATOM 1574 N N . GLU A 1 193 ? 13.740 12.596 -1.739 1.00 97.69 193 GLU A N 1
ATOM 1575 C CA . GLU A 1 193 ? 12.540 12.754 -0.925 1.00 97.69 193 GLU A CA 1
ATOM 1576 C C . GLU A 1 193 ? 12.310 11.536 -0.022 1.00 97.69 193 GLU A C 1
ATOM 1578 O O . GLU A 1 193 ? 12.101 11.705 1.181 1.00 97.69 193 GLU A O 1
ATOM 1583 N N . ALA A 1 194 ? 12.456 10.317 -0.550 1.00 97.56 194 ALA A N 1
ATOM 1584 C CA . ALA A 1 194 ? 12.393 9.090 0.242 1.00 97.56 194 ALA A CA 1
ATOM 1585 C C . ALA A 1 194 ? 13.427 9.094 1.385 1.00 97.56 194 ALA A C 1
ATOM 1587 O O . ALA A 1 194 ? 13.088 8.807 2.537 1.00 97.56 194 ALA A O 1
ATOM 1588 N N . GLU A 1 195 ? 14.674 9.484 1.101 1.00 97.75 195 GLU A N 1
ATOM 1589 C CA . GLU A 1 195 ? 15.729 9.631 2.111 1.00 97.75 195 GLU A CA 1
ATOM 1590 C C . GLU A 1 195 ? 15.349 10.638 3.204 1.00 97.75 195 GLU A C 1
ATOM 1592 O O . GLU A 1 195 ? 15.491 10.347 4.396 1.00 97.75 195 GLU A O 1
ATOM 1597 N N . ALA A 1 196 ? 14.833 11.808 2.817 1.00 97.06 196 ALA A N 1
ATOM 1598 C CA . ALA A 1 196 ? 14.417 12.850 3.750 1.00 97.06 196 ALA A CA 1
ATOM 1599 C C . ALA A 1 196 ? 13.244 12.401 4.637 1.00 97.06 196 ALA A C 1
ATOM 1601 O O . ALA A 1 196 ? 13.253 12.648 5.848 1.00 97.06 196 ALA A O 1
ATOM 1602 N N . LEU A 1 197 ? 12.258 11.706 4.063 1.00 95.75 197 LEU A N 1
ATOM 1603 C CA . LEU A 1 197 ? 11.108 11.170 4.791 1.00 95.75 197 LEU A CA 1
ATOM 1604 C C . LEU A 1 197 ? 11.536 10.107 5.804 1.00 95.75 197 LEU A C 1
ATOM 1606 O O . LEU A 1 197 ? 11.178 10.206 6.978 1.00 95.75 197 LEU A O 1
ATOM 1610 N N . VAL A 1 198 ? 12.368 9.144 5.402 1.00 94.19 198 VAL A N 1
ATOM 1611 C CA . VAL A 1 198 ? 12.881 8.110 6.316 1.00 94.19 198 VAL A CA 1
ATOM 1612 C C . VAL A 1 198 ? 13.769 8.719 7.408 1.00 94.19 198 VAL A C 1
ATOM 1614 O O . VAL A 1 198 ? 13.692 8.308 8.569 1.00 94.19 198 VAL A O 1
ATOM 1617 N N . ALA A 1 199 ? 14.575 9.737 7.090 1.00 94.38 199 ALA A N 1
ATOM 1618 C CA . ALA A 1 199 ? 15.355 10.466 8.089 1.00 94.38 199 ALA A CA 1
ATOM 1619 C C . ALA A 1 199 ? 14.456 11.173 9.118 1.00 94.38 199 ALA A C 1
ATOM 1621 O O . ALA A 1 199 ? 14.709 11.066 10.318 1.00 94.38 199 ALA A O 1
ATOM 1622 N N . LYS A 1 200 ? 13.374 11.824 8.673 1.00 91.38 200 LYS A N 1
ATOM 1623 C CA . LYS A 1 200 ? 12.374 12.455 9.552 1.00 91.38 200 LYS A CA 1
ATOM 1624 C C . LYS A 1 200 ? 11.645 11.434 10.432 1.00 91.38 200 LYS A C 1
ATOM 1626 O O . LYS A 1 200 ? 11.395 11.696 11.606 1.00 91.38 200 LYS A O 1
ATOM 1631 N N . MET A 1 201 ? 11.323 10.253 9.902 1.00 89.31 201 MET A N 1
ATOM 1632 C CA . MET A 1 201 ? 10.735 9.169 10.700 1.00 89.31 201 MET A CA 1
ATOM 1633 C C . MET A 1 201 ? 11.681 8.719 11.820 1.00 89.31 201 MET A C 1
ATOM 1635 O O . MET A 1 201 ? 11.237 8.463 12.937 1.00 89.31 201 MET A O 1
ATOM 1639 N N . ARG A 1 202 ? 12.991 8.664 11.545 1.00 86.56 202 ARG A N 1
ATOM 1640 C CA . ARG A 1 202 ? 14.004 8.293 12.543 1.00 86.56 202 ARG A CA 1
ATOM 1641 C C . ARG A 1 202 ? 14.058 9.290 13.702 1.00 86.56 202 ARG A C 1
ATOM 1643 O O . ARG A 1 202 ? 14.149 8.859 14.846 1.00 86.56 202 ARG A O 1
ATOM 1650 N N . THR A 1 203 ? 13.976 10.593 13.421 1.00 84.88 203 THR A N 1
ATOM 1651 C CA . THR A 1 203 ? 14.012 11.630 14.467 1.00 84.88 203 THR A CA 1
ATOM 1652 C C . THR A 1 203 ? 12.749 11.629 15.329 1.00 84.88 203 THR A C 1
ATOM 1654 O O . THR A 1 203 ? 12.843 11.754 16.546 1.00 84.88 203 THR A O 1
ATOM 1657 N N . LEU A 1 204 ? 11.576 11.404 14.726 1.00 75.12 204 LEU A N 1
ATOM 1658 C CA . LEU A 1 204 ? 10.308 11.286 15.463 1.00 75.12 204 LEU A CA 1
ATOM 1659 C C . LEU A 1 204 ? 10.264 10.043 16.366 1.00 75.12 204 LEU A C 1
ATOM 1661 O O . LEU A 1 204 ? 9.672 10.083 17.440 1.00 75.12 204 LEU A O 1
ATOM 1665 N N . GLY A 1 205 ? 10.897 8.942 15.949 1.00 61.16 205 GLY A N 1
ATOM 1666 C CA . GLY A 1 205 ? 11.031 7.744 16.781 1.00 61.16 205 GLY A CA 1
ATOM 1667 C C . GLY A 1 205 ? 11.886 7.984 18.028 1.00 61.16 205 GLY A C 1
ATOM 1668 O O . GLY A 1 205 ? 11.503 7.563 19.112 1.00 61.16 205 GLY A O 1
ATOM 1669 N N . SER A 1 206 ? 12.997 8.720 17.898 1.00 58.81 206 SER A N 1
ATOM 1670 C CA . SER A 1 206 ? 13.900 8.996 19.026 1.00 58.81 206 SER A CA 1
ATOM 1671 C C . SER A 1 206 ? 13.334 9.948 20.083 1.00 58.81 206 SER A C 1
ATOM 1673 O O . SER A 1 206 ? 13.729 9.852 21.238 1.00 58.81 206 SER A O 1
ATOM 1675 N N . GLU A 1 207 ? 12.421 10.853 19.714 1.00 54.41 207 GLU A N 1
ATOM 1676 C CA . GLU A 1 207 ? 11.795 11.799 20.656 1.00 54.41 207 GLU A CA 1
ATOM 1677 C C . GLU A 1 207 ? 10.691 11.154 21.512 1.00 54.41 207 GLU A C 1
ATOM 1679 O O . GLU A 1 207 ? 10.379 11.654 22.587 1.00 54.41 207 GLU A O 1
ATOM 1684 N N . ASN A 1 208 ? 10.114 10.034 21.063 1.00 49.56 208 ASN A N 1
ATOM 1685 C CA . ASN A 1 208 ? 9.079 9.304 21.804 1.00 49.56 208 ASN A CA 1
ATOM 1686 C C . ASN A 1 208 ? 9.650 8.239 22.764 1.00 49.56 208 ASN A C 1
ATOM 1688 O O . ASN A 1 208 ? 8.890 7.635 23.521 1.00 49.56 208 ASN A O 1
ATOM 1692 N N . GLU A 1 209 ? 10.964 7.993 22.728 1.00 44.91 209 GLU A N 1
ATOM 1693 C CA . GLU A 1 209 ? 11.670 7.022 23.582 1.00 44.91 209 GLU A CA 1
ATOM 1694 C C . GLU A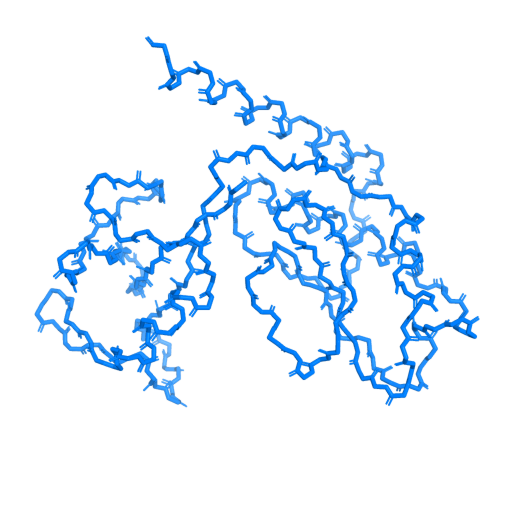 1 209 ? 12.506 7.680 24.704 1.00 44.91 209 GLU A C 1
ATOM 1696 O O . GLU A 1 209 ? 13.120 6.970 25.504 1.00 44.91 209 GLU A O 1
ATOM 1701 N N . SER A 1 210 ? 12.527 9.019 24.780 1.00 37.47 210 SER A N 1
ATOM 1702 C CA . SER A 1 210 ? 13.258 9.830 25.775 1.00 37.47 210 SER A CA 1
ATOM 1703 C C . SER A 1 210 ? 12.342 10.471 26.810 1.00 37.47 210 SER A C 1
ATOM 1705 O O . SER A 1 210 ? 12.708 10.457 28.007 1.00 37.47 210 SER A O 1
#

Radius of gyration: 19.08 Å; Cα contacts (8 Å, |Δi|>4): 364; chains: 1; bounding box: 43×32×50 Å

Solvent-accessible surface area (backbone atoms only — not comparable to full-atom values): 11977 Å² total; per-residue (Å²): 90,58,35,29,36,46,34,36,39,44,71,92,80,51,38,26,34,37,26,72,87,75,46,51,43,81,49,64,92,73,75,67,92,55,94,60,53,33,74,27,81,42,58,66,59,49,50,49,50,46,69,76,41,49,61,48,60,50,93,90,40,83,44,59,72,74,59,101,65,85,52,94,68,57,65,41,82,40,82,42,68,43,78,78,46,77,46,83,33,74,66,72,53,65,65,58,53,46,57,42,33,40,72,35,63,32,89,45,40,31,27,47,33,25,38,74,41,37,50,76,44,71,40,54,64,92,49,85,86,69,83,40,31,22,39,43,50,72,41,60,47,75,66,38,70,27,15,78,84,28,76,52,86,53,48,70,50,52,43,47,27,52,48,51,28,45,38,51,18,68,73,71,58,50,71,24,75,38,80,65,56,84,76,84,71,53,67,71,55,48,52,54,48,27,51,51,48,54,52,51,52,53,55,59,54,56,67,76,75,110

Secondary structure (DSSP, 8-state):
-EEEEEEEEETTTEEEEEBTTS-EEEE-SS----TTB--BSSHHHHHHHHHH-SEEEETTEEEES--S---TT--EEEEEEEE-S--S-SS--HHHHHHHHHTS-TTS-EEEEE-TTS-EEEEETTS---S-SEEEPPB-TTSSSSSTT---TTHHHHHHHHHHHHHHHHHH-S-EEESS----S-HHHHHHHHHHHHHHHHHHHHHS--

Mean predicted aligned error: 6.13 Å

Nearest PDB structures (foldseek):
  2we7-assembly2_B-2  TM=2.077E-01  e=1.260E+00  Mycolicibacterium smegmatis MC2 155
  8yqu-assembly1_G  TM=2.713E-01  e=6.142E+00  African swine fever virus

Foldseek 3Di:
DKKKWKWKDQPDDFIWTQFPVRATHTDDPPPDDDPRGDIGPAPVVVVVVCVVPQWDAHPNDIAGQDDPDPDPRHIHIDIAMDDPDFALDLEDDLVQVQVQQQPDDLQAKWKWFAARNHHIHIDGPPDPPPRTQEIEDIDHHPPLCGHNSRPVPCSVFVRQQRLVSNLVCLVPVGRGYYYTRPPDDDPVRSSVSSVVSSVVVVVVSVVVVD

pLDDT: mean 88.42, std 12.09, range [37.47, 98.31]

Sequence (210 aa):
MVVFTIDIRKVYVHTHRLQKDGTFKEVNQNLSIQDGDAVFRDYDLAEQWMKNNPVVYVDDEKIYNESESYSYGSPAFTIRQHRTSLPQNIFFTKEEVMNVLENGDDEVNHVLVVDYDGVVHLLPECSNLRGYAVRFETFIAGKGYVGSTGNLRHLDVTYRALLDAWVEHLHHGDEAYRDYDIGKITVEELQKEAEALVAKMRTLGSENES